Protein AF-A0A9E2ZGN5-F1 (afdb_monomer_lite)

Secondary structure (DSSP, 8-state):
----HHHHHHHHHHHHHSTT--HHHHHHHHHHHHHHHHHHHHHHHHHHHHTT-SPPTTTGGGSS-HHHHHHHHTHHHHHHHHHHHHHHHHHHHHHHTTSHHHHHHHHHHHTHHHH-HHHHIIIIIHHHHHHHHHHHHHHHHHHHHTTS---HHHHHHHHHHHHHHHH-TTSGGGHHHHHHHHHHHTTT-TTHHHHHHHHHHHHHHHHHHHHHHHHHHHH--S-HHHHHHHHHHHHHHHHHHHHHHT-----

Radius of gyration: 22.72 Å; chains: 1; bounding box: 46×45×73 Å

pLDDT: mean 75.42, std 13.01, range [41.78, 94.56]

Structure (mmCIF, N/CA/C/O backbone):
data_AF-A0A9E2ZGN5-F1
#
_entry.id   AF-A0A9E2ZGN5-F1
#
loop_
_atom_site.group_PDB
_atom_site.id
_atom_site.type_symbol
_atom_site.label_atom_id
_atom_site.label_alt_id
_atom_site.label_comp_id
_atom_site.label_asym_id
_atom_site.label_entity_id
_atom_site.label_seq_id
_atom_site.pdbx_PDB_ins_code
_atom_site.Cartn_x
_atom_site.Cartn_y
_atom_site.Cartn_z
_atom_site.occupancy
_atom_site.B_iso_or_equiv
_atom_site.auth_seq_id
_atom_site.auth_comp_id
_atom_site.auth_asym_id
_atom_site.auth_atom_id
_atom_site.pdbx_PDB_model_num
ATOM 1 N N . PHE A 1 1 ? -8.945 -3.742 3.711 1.00 41.78 1 PHE A N 1
ATOM 2 C CA . PHE A 1 1 ? -8.432 -4.113 5.043 1.00 41.78 1 PHE A CA 1
ATOM 3 C C . PHE A 1 1 ? -7.846 -5.510 4.991 1.00 41.78 1 PHE A C 1
ATOM 5 O O . PHE A 1 1 ? -8.583 -6.469 5.183 1.00 41.78 1 PHE A O 1
ATOM 12 N N . PRO A 1 2 ? -6.540 -5.653 4.754 1.00 46.62 2 PRO A N 1
ATOM 13 C CA . PRO A 1 2 ? -5.805 -6.760 5.328 1.00 46.62 2 PRO A CA 1
ATOM 14 C C . PRO A 1 2 ? -5.433 -6.379 6.771 1.00 46.62 2 PRO A C 1
ATOM 16 O O . PRO A 1 2 ? -5.109 -5.221 7.064 1.00 46.62 2 PRO A O 1
ATOM 19 N N . LEU A 1 3 ? -5.522 -7.335 7.690 1.00 49.62 3 LEU A N 1
ATOM 20 C CA . LEU A 1 3 ? -5.085 -7.219 9.085 1.00 49.62 3 LEU A CA 1
ATOM 21 C C . LEU A 1 3 ? -3.545 -7.179 9.156 1.00 49.62 3 LEU A C 1
ATOM 23 O O . LEU A 1 3 ? -2.911 -8.054 9.731 1.00 49.62 3 LEU A O 1
ATOM 27 N N . GLY A 1 4 ? -2.925 -6.181 8.524 1.00 58.06 4 GLY A N 1
ATOM 28 C CA . GLY A 1 4 ? -1.502 -5.909 8.698 1.00 58.06 4 GLY A CA 1
ATOM 29 C C . GLY A 1 4 ? -1.236 -5.414 10.119 1.00 58.06 4 GLY A C 1
ATOM 30 O O . GLY A 1 4 ? -2.058 -4.685 10.682 1.00 58.06 4 GLY A O 1
ATOM 31 N N . GLY A 1 5 ? -0.083 -5.770 10.695 1.00 61.00 5 GLY A N 1
ATOM 32 C CA . GLY A 1 5 ? 0.265 -5.420 12.080 1.00 61.00 5 GLY A CA 1
ATOM 33 C C . GLY A 1 5 ? 0.130 -3.924 12.402 1.00 61.00 5 GLY A C 1
ATOM 34 O O . GLY A 1 5 ? -0.309 -3.568 13.493 1.00 61.00 5 GLY A O 1
ATOM 35 N N . GLY A 1 6 ? 0.391 -3.045 11.427 1.00 67.19 6 GLY A N 1
ATOM 36 C CA . GLY A 1 6 ? 0.214 -1.595 11.570 1.00 67.19 6 GLY A CA 1
ATOM 37 C C . GLY A 1 6 ? -1.239 -1.151 11.784 1.00 67.19 6 GLY A C 1
ATOM 38 O O . GLY A 1 6 ? -1.489 -0.289 12.619 1.00 67.19 6 GLY A O 1
ATOM 39 N N . ASN A 1 7 ? -2.212 -1.777 11.113 1.00 72.25 7 ASN A N 1
ATOM 40 C CA . ASN A 1 7 ? -3.634 -1.445 11.285 1.00 72.25 7 ASN A CA 1
ATOM 41 C C . ASN A 1 7 ? -4.146 -1.878 12.664 1.00 72.25 7 ASN A C 1
ATOM 43 O O . ASN A 1 7 ? -4.972 -1.194 13.266 1.00 72.25 7 ASN A O 1
ATOM 47 N N . ILE A 1 8 ? -3.633 -3.000 13.180 1.00 73.88 8 ILE A N 1
ATOM 48 C CA . ILE A 1 8 ? -3.941 -3.485 14.532 1.00 73.88 8 ILE A CA 1
ATOM 49 C C . ILE A 1 8 ? -3.346 -2.532 15.572 1.00 73.88 8 ILE A C 1
ATOM 51 O O . ILE A 1 8 ? -4.048 -2.113 16.493 1.00 73.88 8 ILE A O 1
ATOM 55 N N . ALA A 1 9 ? -2.083 -2.133 15.393 1.00 74.19 9 ALA A N 1
ATOM 56 C CA . ALA A 1 9 ? -1.440 -1.145 16.250 1.00 74.19 9 ALA A CA 1
ATOM 57 C C . ALA A 1 9 ? -2.195 0.192 16.225 1.00 74.19 9 ALA A C 1
ATOM 59 O O . ALA A 1 9 ? -2.483 0.751 17.278 1.00 74.19 9 ALA A O 1
ATOM 60 N N . GLN A 1 10 ? -2.596 0.676 15.047 1.00 76.81 10 GLN A N 1
ATOM 61 C CA . GLN A 1 10 ? -3.373 1.907 14.910 1.00 76.81 10 GLN A CA 1
ATOM 62 C C . GLN A 1 10 ? -4.732 1.810 15.613 1.00 76.81 10 GLN A C 1
ATOM 64 O O . GLN A 1 10 ? -5.112 2.739 16.327 1.00 76.81 10 GLN A O 1
ATOM 69 N N . LEU A 1 11 ? -5.457 0.699 15.448 1.00 79.19 11 LEU A N 1
ATOM 70 C CA . LEU A 1 11 ? -6.731 0.456 16.129 1.00 79.19 11 LEU A CA 1
ATOM 71 C C . LEU A 1 11 ? -6.559 0.512 17.654 1.00 79.19 11 LEU A C 1
ATOM 73 O O . LEU A 1 11 ? -7.325 1.197 18.335 1.00 79.19 11 LEU A O 1
ATOM 77 N N . PHE A 1 12 ? -5.540 -0.174 18.175 1.00 78.75 12 PHE A N 1
ATOM 78 C CA . PHE A 1 12 ? -5.231 -0.207 19.601 1.00 78.75 12 PHE A CA 1
ATOM 79 C C . PHE A 1 12 ? -4.836 1.178 20.132 1.00 78.75 12 PHE A C 1
ATOM 81 O O . PHE A 1 12 ? -5.450 1.670 21.077 1.00 78.75 12 PHE A O 1
ATOM 88 N N . LEU A 1 13 ? -3.879 1.851 19.487 1.00 76.81 13 LEU A N 1
ATOM 89 C CA . LEU A 1 13 ? -3.415 3.180 19.896 1.00 76.81 13 LEU A CA 1
ATOM 90 C C . LEU A 1 13 ? -4.548 4.214 19.857 1.00 76.81 13 LEU A C 1
ATOM 92 O O . LEU A 1 13 ? -4.725 4.961 20.813 1.00 76.81 13 LEU A O 1
ATOM 96 N N . THR A 1 14 ? -5.375 4.210 18.808 1.00 78.62 14 THR A N 1
ATOM 97 C CA . THR A 1 14 ? -6.512 5.140 18.691 1.00 78.62 14 THR A CA 1
ATOM 98 C C . THR A 1 14 ? -7.535 4.917 19.803 1.00 78.62 14 THR A C 1
ATOM 100 O O . THR A 1 14 ? -8.062 5.877 20.367 1.00 78.62 14 THR A O 1
ATOM 103 N N . ARG A 1 15 ? -7.808 3.652 20.151 1.00 75.94 15 ARG A N 1
ATOM 104 C CA . ARG A 1 15 ? -8.717 3.314 21.250 1.00 75.94 15 ARG A CA 1
ATOM 105 C C . ARG A 1 15 ? -8.188 3.813 22.597 1.00 75.94 15 ARG A C 1
ATOM 107 O O . ARG A 1 15 ? -8.981 4.339 23.379 1.00 75.94 15 ARG A O 1
ATOM 114 N N . VAL A 1 16 ? -6.887 3.660 22.848 1.00 75.62 16 VAL A N 1
ATOM 115 C CA . VAL A 1 16 ? -6.219 4.113 24.081 1.00 75.62 16 VAL A CA 1
ATOM 116 C C . VAL A 1 16 ? -6.184 5.643 24.168 1.00 75.62 16 VAL A C 1
ATOM 118 O O . VAL A 1 16 ? -6.376 6.199 25.245 1.00 75.62 16 VAL A O 1
ATOM 121 N N . SER A 1 17 ? -6.009 6.345 23.046 1.00 76.06 17 SER A N 1
ATOM 122 C CA . SER A 1 17 ? -5.966 7.814 23.018 1.00 76.06 17 SER A CA 1
ATOM 123 C C . SER A 1 17 ? -7.333 8.498 23.168 1.00 76.06 17 SER A C 1
ATOM 125 O O . SER A 1 17 ? -7.369 9.688 23.471 1.00 76.06 17 SER A O 1
ATOM 127 N N . ILE A 1 18 ? -8.457 7.793 22.964 1.00 75.56 18 ILE A N 1
ATOM 128 C CA . ILE A 1 18 ? -9.817 8.361 23.046 1.00 75.56 18 ILE A CA 1
ATOM 129 C C . ILE A 1 18 ? -10.636 7.593 24.105 1.00 75.56 18 ILE A C 1
ATOM 131 O O . ILE A 1 18 ? -11.272 6.586 23.770 1.00 75.56 18 ILE A O 1
ATOM 135 N N . PRO A 1 19 ? -10.677 8.057 25.372 1.00 60.75 19 PRO A N 1
ATOM 136 C CA . PRO A 1 19 ? -11.214 7.306 26.514 1.00 60.75 19 PRO A CA 1
ATOM 137 C C . PRO A 1 19 ? -12.650 6.762 26.368 1.00 60.75 19 PRO A C 1
ATOM 139 O O . PRO A 1 19 ? -12.841 5.580 26.670 1.00 60.75 19 PRO A O 1
ATOM 142 N N . PRO A 1 20 ? -13.647 7.504 25.833 1.00 70.31 20 PRO A N 1
ATOM 143 C CA . PRO A 1 20 ? -15.014 6.987 25.694 1.00 70.31 20 PRO A CA 1
ATOM 144 C C . PRO A 1 20 ? -15.243 6.142 24.427 1.00 70.31 20 PRO A C 1
ATOM 146 O O . PRO A 1 20 ? -16.356 5.670 24.198 1.00 70.31 20 PRO A O 1
ATOM 149 N N . SER A 1 21 ? -14.240 5.980 23.555 1.00 67.69 21 SER A N 1
ATOM 150 C CA . SER A 1 21 ? -14.428 5.270 22.282 1.00 67.69 21 SER A CA 1
ATOM 151 C C . SER A 1 21 ? -14.600 3.758 22.490 1.00 67.69 21 SER A C 1
ATOM 153 O O . SER A 1 21 ? -14.290 3.222 23.539 1.00 67.69 21 SER A O 1
ATOM 155 N N . SER A 1 22 ? -15.131 3.024 21.513 1.00 73.38 22 SER A N 1
ATOM 156 C CA . SER A 1 22 ? -15.193 1.554 21.573 1.00 73.38 22 SER A CA 1
ATOM 157 C C . SER A 1 22 ? -14.524 0.962 20.338 1.00 73.38 22 SER A C 1
ATOM 159 O O . SER A 1 22 ? -14.509 1.621 19.298 1.00 73.38 22 SER A O 1
ATOM 161 N N . TYR A 1 23 ? -13.983 -0.261 20.418 1.00 69.75 23 TYR A N 1
ATOM 162 C CA . TYR A 1 23 ? -13.329 -0.914 19.271 1.00 69.75 23 TYR A CA 1
ATOM 163 C C . TYR A 1 23 ? -14.184 -0.890 17.986 1.00 69.75 23 TYR A C 1
ATOM 165 O O . TYR A 1 23 ? -13.647 -0.520 16.943 1.00 69.75 23 TYR A O 1
ATOM 173 N N . PRO A 1 24 ? -15.510 -1.158 18.029 1.00 70.19 24 PRO A N 1
ATOM 174 C CA . PRO A 1 24 ? -16.374 -1.021 16.854 1.00 70.19 24 PRO A CA 1
ATOM 175 C C . PRO A 1 24 ? -16.466 0.408 16.304 1.00 70.19 24 PRO A C 1
ATOM 177 O O . PRO A 1 24 ? -16.492 0.595 15.092 1.00 70.19 24 PRO A O 1
ATOM 180 N N . THR A 1 25 ? -16.504 1.420 17.177 1.00 71.38 25 THR A N 1
ATOM 181 C CA . THR A 1 25 ? -16.568 2.835 16.772 1.00 71.38 25 THR A CA 1
ATOM 182 C C . THR A 1 25 ? -15.272 3.267 16.089 1.00 71.38 25 THR A C 1
ATOM 184 O O . THR A 1 25 ? -15.315 3.909 15.043 1.00 71.38 25 THR A O 1
ATOM 187 N N . VAL A 1 26 ? -14.121 2.877 16.644 1.00 74.25 26 VAL A N 1
ATOM 188 C CA . VAL A 1 26 ? -12.800 3.174 16.067 1.00 74.25 26 VAL A CA 1
ATOM 189 C C . VAL A 1 26 ? -12.621 2.444 14.736 1.00 74.25 26 VAL A C 1
ATOM 191 O O . VAL A 1 26 ? -12.264 3.071 13.744 1.00 74.25 26 VAL A O 1
ATOM 194 N N . ALA A 1 27 ? -12.941 1.148 14.678 1.00 70.62 27 ALA A N 1
ATOM 195 C CA . ALA A 1 27 ? -12.881 0.368 13.442 1.00 70.62 27 ALA A CA 1
ATOM 196 C C . ALA A 1 27 ? -13.779 0.962 12.344 1.00 70.62 27 ALA A C 1
ATOM 198 O O . ALA A 1 27 ? -13.357 1.092 11.195 1.00 70.62 27 ALA A O 1
ATOM 199 N N . SER A 1 28 ? -14.999 1.374 12.702 1.00 70.31 28 SER A N 1
ATOM 200 C CA . SER A 1 28 ? -15.923 2.052 11.793 1.00 70.31 28 SER A CA 1
ATOM 201 C C . SER A 1 28 ? -15.359 3.380 11.282 1.00 70.31 28 SER A C 1
ATOM 203 O O . SER A 1 28 ? -15.424 3.631 10.081 1.00 70.31 28 SER A O 1
ATOM 205 N N . ALA A 1 29 ? -14.765 4.197 12.154 1.00 74.00 29 ALA A N 1
ATOM 206 C CA . ALA A 1 29 ? -14.171 5.474 11.765 1.00 74.00 29 ALA A CA 1
ATOM 207 C C . ALA A 1 29 ? -12.960 5.294 10.833 1.00 74.00 29 ALA A C 1
ATOM 209 O O . ALA A 1 29 ? -12.863 5.978 9.815 1.00 74.00 29 ALA A O 1
ATOM 210 N N . LEU A 1 30 ? -12.078 4.330 11.125 1.00 76.25 30 LEU A N 1
ATOM 211 C CA . LEU A 1 30 ? -10.949 3.982 10.253 1.00 76.25 30 LEU A CA 1
ATOM 212 C C . LEU A 1 30 ? -11.428 3.447 8.894 1.00 76.25 30 LEU A C 1
ATOM 214 O O . LEU A 1 30 ? -10.814 3.714 7.862 1.00 76.25 30 LEU A O 1
ATOM 218 N N . SER A 1 31 ? -12.564 2.744 8.873 1.00 71.25 31 SER A N 1
ATOM 219 C CA . SER A 1 31 ? -13.131 2.198 7.637 1.00 71.25 31 SER A CA 1
ATOM 220 C C . SER A 1 31 ? -13.642 3.254 6.667 1.00 71.25 31 SER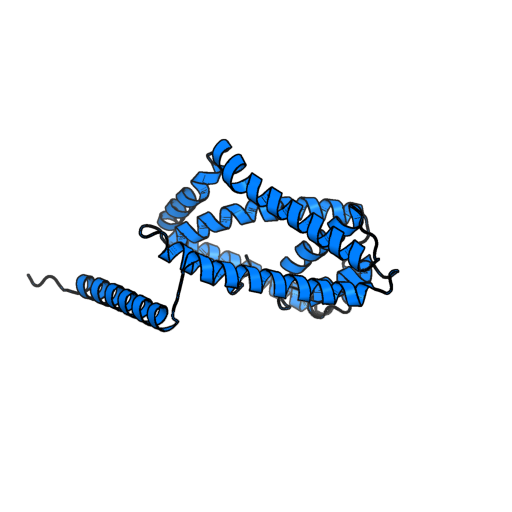 A C 1
ATOM 222 O O . SER A 1 31 ? -13.623 3.034 5.458 1.00 71.25 31 SER A O 1
ATOM 224 N N . THR A 1 32 ? -14.024 4.425 7.168 1.00 73.25 32 THR A N 1
ATOM 225 C CA . THR A 1 32 ? -14.447 5.556 6.340 1.00 73.25 32 THR A CA 1
ATOM 226 C C . THR A 1 32 ? -13.354 6.013 5.365 1.00 73.25 32 THR A C 1
ATOM 228 O O . THR A 1 32 ? -13.658 6.387 4.232 1.00 73.25 32 THR A O 1
ATOM 231 N N . GLY A 1 33 ? -12.079 5.947 5.769 1.00 73.56 33 GLY A N 1
ATOM 232 C CA . GLY A 1 33 ? -10.948 6.313 4.904 1.00 73.56 33 GLY A CA 1
ATOM 233 C C . GLY A 1 33 ? -10.730 5.324 3.767 1.00 73.56 33 GLY A C 1
ATOM 234 O O . GLY A 1 33 ? -10.454 5.719 2.636 1.00 73.56 33 GLY A O 1
ATOM 235 N N . VAL A 1 34 ? -10.976 4.045 4.049 1.00 77.00 34 VAL A N 1
ATOM 236 C CA . VAL A 1 34 ? -10.803 2.958 3.086 1.00 77.00 34 VAL A CA 1
ATOM 237 C C . VAL A 1 34 ? -11.740 3.107 1.891 1.00 77.00 34 VAL A C 1
ATOM 239 O O . VAL A 1 34 ? -11.325 2.822 0.777 1.00 77.00 34 VAL A O 1
ATOM 242 N N . ILE A 1 35 ? -12.958 3.626 2.074 1.00 79.12 35 ILE A N 1
ATOM 243 C CA . ILE A 1 35 ? -13.891 3.884 0.961 1.00 79.12 35 ILE A CA 1
ATOM 244 C C . ILE A 1 35 ? -13.268 4.830 -0.075 1.00 79.12 35 ILE A C 1
ATOM 246 O O . ILE A 1 35 ? -13.355 4.575 -1.275 1.00 79.12 35 ILE A O 1
ATOM 250 N N . PHE A 1 36 ? -12.612 5.900 0.384 1.00 83.81 36 PHE A N 1
ATOM 251 C CA . PHE A 1 36 ? -11.937 6.841 -0.507 1.00 83.81 36 PHE A CA 1
ATOM 252 C C . PHE A 1 36 ? -10.762 6.177 -1.231 1.00 83.81 36 PHE A C 1
ATOM 254 O O . PHE A 1 36 ? -10.600 6.354 -2.436 1.00 83.81 36 PHE A O 1
ATOM 261 N N . ASP A 1 37 ? -9.977 5.370 -0.516 1.00 84.94 37 ASP A N 1
ATOM 262 C CA . ASP A 1 37 ? -8.843 4.652 -1.105 1.00 84.94 37 ASP A CA 1
ATOM 263 C C . ASP A 1 37 ? -9.284 3.630 -2.157 1.00 84.94 37 ASP A C 1
ATOM 265 O O . ASP A 1 37 ? -8.641 3.514 -3.196 1.00 84.94 37 ASP A O 1
ATOM 269 N N . TRP A 1 38 ? -10.407 2.938 -1.941 1.00 85.25 38 TRP A N 1
ATOM 270 C CA . TRP A 1 38 ? -11.004 2.061 -2.953 1.00 85.25 38 TRP A CA 1
ATOM 271 C C . TRP A 1 38 ? -11.482 2.835 -4.173 1.00 85.25 38 TRP A C 1
ATOM 273 O O . TRP A 1 38 ? -11.266 2.385 -5.294 1.00 85.25 38 TRP A O 1
ATOM 283 N N . PHE A 1 39 ? -12.109 3.996 -3.975 1.00 88.44 39 PHE A N 1
ATOM 284 C CA . PHE A 1 39 ? -12.547 4.842 -5.081 1.00 88.44 39 PHE A CA 1
ATOM 285 C C . PHE A 1 39 ? -11.360 5.317 -5.931 1.00 88.44 39 PHE A C 1
ATOM 287 O O . PHE A 1 39 ? -11.368 5.148 -7.148 1.00 88.44 39 PHE A O 1
ATOM 294 N N . MET A 1 40 ? -10.307 5.841 -5.298 1.00 89.75 40 MET A N 1
ATOM 295 C CA . MET A 1 40 ? -9.088 6.253 -6.001 1.00 89.75 40 MET A CA 1
ATOM 296 C C . MET A 1 40 ? -8.388 5.069 -6.670 1.00 89.75 40 MET A C 1
ATOM 298 O O . MET A 1 40 ? -7.988 5.166 -7.829 1.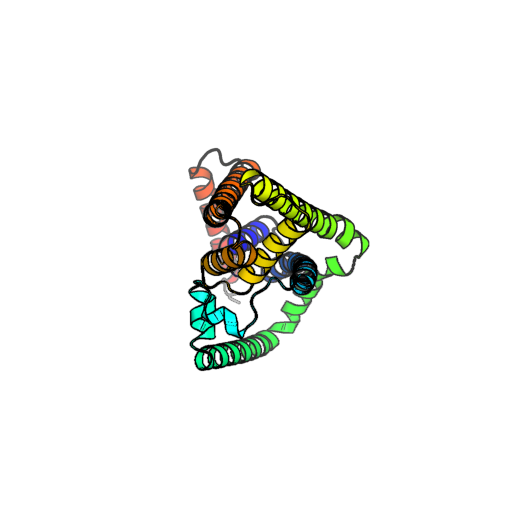00 89.75 40 MET A O 1
ATOM 302 N N . GLY A 1 41 ? -8.293 3.934 -5.975 1.00 87.62 41 GLY A N 1
ATOM 303 C CA . GLY A 1 41 ? -7.738 2.703 -6.526 1.00 87.62 41 GLY A CA 1
ATOM 304 C C . GLY A 1 41 ? -8.501 2.227 -7.760 1.00 87.62 41 GLY A C 1
ATOM 305 O O . GLY A 1 41 ? -7.875 1.847 -8.745 1.00 87.62 41 GLY A O 1
ATOM 306 N N . LEU A 1 42 ? -9.834 2.324 -7.752 1.00 89.31 42 LEU A N 1
ATOM 307 C CA . LEU A 1 42 ? -10.673 2.005 -8.904 1.00 89.31 42 LEU A CA 1
ATOM 308 C C . LEU A 1 42 ? -10.408 2.953 -10.077 1.00 89.31 42 LEU A C 1
ATOM 310 O O . LEU A 1 42 ? -10.266 2.479 -11.197 1.00 89.31 42 LEU A O 1
ATOM 314 N N . LEU A 1 43 ? -10.286 4.264 -9.843 1.00 91.12 43 LEU A N 1
ATOM 315 C CA . LEU A 1 43 ? -9.959 5.228 -10.904 1.00 91.12 43 LEU A CA 1
ATOM 316 C C . LEU A 1 43 ? -8.602 4.930 -11.552 1.00 91.12 43 LEU A C 1
ATOM 318 O O . LEU A 1 43 ? -8.493 4.897 -12.779 1.00 91.12 43 LEU A O 1
ATOM 322 N N . VAL A 1 44 ? -7.583 4.668 -10.730 1.00 89.94 44 VAL A N 1
ATOM 323 C CA . VAL A 1 44 ? -6.248 4.277 -11.202 1.00 89.94 44 VAL A CA 1
ATOM 324 C C . VAL A 1 44 ? -6.317 2.962 -11.977 1.00 89.94 44 VAL A C 1
ATOM 326 O O . VAL A 1 44 ? -5.691 2.837 -13.027 1.00 89.94 44 VAL A O 1
ATOM 329 N N . MET A 1 45 ? -7.113 2.001 -11.506 1.00 87.31 45 MET A N 1
ATOM 330 C CA . MET A 1 45 ? -7.305 0.718 -12.176 1.00 87.31 45 MET A CA 1
ATOM 331 C C . MET A 1 45 ? -8.002 0.871 -13.530 1.00 87.31 45 MET A C 1
ATOM 333 O O . MET A 1 45 ? -7.561 0.293 -14.520 1.00 87.31 45 MET A O 1
ATOM 337 N N . CYS A 1 46 ? -9.062 1.679 -13.600 1.00 87.44 46 CYS A N 1
ATOM 338 C CA . CYS A 1 46 ? -9.748 1.996 -14.848 1.00 87.44 46 CYS A CA 1
ATOM 339 C C . CYS A 1 46 ? -8.775 2.607 -15.857 1.00 87.44 46 CYS A C 1
ATOM 341 O O . CYS A 1 46 ? -8.727 2.149 -16.995 1.00 87.44 46 CYS A O 1
ATOM 343 N N . PHE A 1 47 ? -7.954 3.574 -15.433 1.00 87.94 47 PHE A N 1
ATOM 344 C CA . PHE A 1 47 ? -6.891 4.126 -16.273 1.00 87.94 47 PHE A CA 1
ATOM 345 C C . PHE A 1 47 ? -5.908 3.043 -16.733 1.00 87.94 47 PHE A C 1
ATOM 347 O O . PHE A 1 47 ? -5.611 2.940 -17.917 1.00 87.94 47 PHE A O 1
ATOM 354 N N . ALA A 1 48 ? -5.423 2.200 -15.827 1.00 85.25 48 ALA A N 1
ATOM 355 C CA . ALA A 1 48 ? -4.501 1.120 -16.161 1.00 85.25 48 ALA A CA 1
ATOM 356 C C . ALA A 1 48 ? -5.067 0.148 -17.209 1.00 85.25 48 ALA A C 1
ATOM 358 O O . ALA A 1 48 ? -4.348 -0.256 -18.126 1.00 85.25 48 ALA A O 1
ATOM 359 N N . PHE A 1 49 ? -6.356 -0.185 -17.119 1.00 83.19 49 PHE A N 1
ATOM 360 C CA . PHE A 1 49 ? -7.020 -1.021 -18.115 1.00 83.19 49 PHE A CA 1
ATOM 361 C C . PHE A 1 49 ? -7.137 -0.337 -19.481 1.00 83.19 49 PHE A C 1
ATOM 363 O O . PHE A 1 49 ? -6.976 -1.019 -20.493 1.00 83.19 49 PHE A O 1
ATOM 370 N N . THR A 1 50 ? -7.330 0.989 -19.549 1.00 84.56 50 THR A N 1
ATOM 371 C CA . THR A 1 50 ? -7.328 1.696 -20.846 1.00 84.56 50 THR A CA 1
ATOM 372 C C . THR A 1 50 ? -5.958 1.699 -21.521 1.00 84.56 50 THR A C 1
ATOM 374 O O . THR A 1 50 ? -5.884 1.831 -22.739 1.00 84.56 50 THR A O 1
ATOM 377 N N . GLN A 1 51 ? -4.871 1.509 -20.764 1.00 82.56 51 GLN A N 1
ATOM 378 C CA . GLN A 1 51 ? -3.516 1.434 -21.317 1.00 82.56 51 GLN A CA 1
ATOM 379 C C . GLN A 1 51 ? -3.192 0.086 -21.977 1.00 82.56 51 GLN A C 1
ATOM 381 O O . GLN A 1 51 ? -2.172 -0.007 -22.656 1.00 82.56 51 GLN A O 1
ATOM 386 N N . GLY A 1 52 ? -3.999 -0.961 -21.758 1.00 75.38 52 GLY A N 1
ATOM 387 C CA . GLY A 1 52 ? -3.816 -2.279 -22.382 1.00 75.38 52 GLY A CA 1
ATOM 388 C C . GLY A 1 52 ? -2.527 -3.025 -22.003 1.00 75.38 52 GLY A C 1
ATOM 389 O O . GLY A 1 52 ? -2.216 -4.040 -22.614 1.00 75.38 52 GLY A O 1
ATOM 390 N N . VAL A 1 53 ? -1.777 -2.537 -21.010 1.00 72.31 53 VAL A N 1
ATOM 391 C CA . VAL A 1 53 ? -0.473 -3.093 -20.591 1.00 72.31 53 VAL A CA 1
ATOM 392 C C . VAL A 1 53 ? -0.581 -4.189 -19.533 1.00 72.31 53 VAL A C 1
ATOM 394 O O . VAL A 1 53 ? 0.407 -4.854 -19.234 1.00 72.31 53 VAL A O 1
ATOM 397 N N . PHE A 1 54 ? -1.763 -4.383 -18.941 1.00 69.19 54 PHE A N 1
ATOM 398 C CA . PHE A 1 54 ? -1.966 -5.457 -17.975 1.00 69.19 54 PHE A CA 1
ATOM 399 C C . PHE A 1 54 ? -2.063 -6.812 -18.689 1.00 69.19 54 PHE A C 1
ATOM 401 O O . PHE A 1 54 ? -2.837 -6.934 -19.645 1.00 69.19 54 PHE A O 1
ATOM 408 N N . PRO A 1 55 ? -1.322 -7.839 -18.225 1.00 64.88 55 PRO A N 1
ATOM 409 C CA . PRO A 1 55 ? -1.434 -9.177 -18.784 1.00 64.88 55 PRO A CA 1
ATOM 410 C C . PRO A 1 55 ? -2.876 -9.678 -18.663 1.00 64.88 55 PRO A C 1
ATOM 412 O O . PRO A 1 55 ? -3.570 -9.402 -17.682 1.00 64.88 55 PRO A O 1
ATOM 415 N N . LYS A 1 56 ? -3.357 -10.385 -19.686 1.00 64.44 56 LYS A N 1
ATOM 416 C CA . LYS A 1 56 ? -4.711 -10.948 -19.669 1.00 64.44 56 LYS A CA 1
ATOM 417 C C . LYS A 1 56 ? -4.757 -12.137 -18.696 1.00 64.44 56 LYS A C 1
ATOM 419 O O . LYS A 1 56 ? -3.736 -12.799 -18.514 1.00 64.44 56 LYS A O 1
ATOM 424 N N . PRO A 1 57 ? -5.932 -12.480 -18.132 1.00 56.91 57 PRO A N 1
ATOM 425 C CA . PRO A 1 57 ? -6.075 -13.601 -17.200 1.00 56.91 57 PRO A CA 1
ATOM 426 C C . PRO A 1 57 ? -5.419 -14.934 -17.612 1.00 56.91 57 PRO A C 1
ATOM 428 O O . PRO A 1 57 ? -4.873 -15.600 -16.737 1.00 56.91 57 PRO A O 1
ATOM 431 N N . PRO A 1 58 ? -5.398 -15.331 -18.902 1.00 55.81 58 PRO A N 1
ATOM 432 C CA . PRO A 1 58 ? -4.705 -16.545 -19.343 1.00 55.81 58 PRO A CA 1
ATOM 433 C C . PRO A 1 58 ? -3.171 -16.460 -19.307 1.00 55.81 58 PRO A C 1
ATOM 435 O O . PRO A 1 58 ? -2.512 -17.490 -19.249 1.00 55.81 58 PRO A O 1
ATOM 438 N N . ASP A 1 59 ? -2.593 -15.257 -19.347 1.00 61.22 59 ASP A N 1
ATOM 439 C CA . ASP A 1 59 ? -1.140 -15.043 -19.315 1.00 61.22 59 ASP A CA 1
ATOM 440 C C . ASP A 1 59 ? -0.601 -14.873 -17.886 1.00 61.22 59 ASP A C 1
ATOM 442 O O . ASP A 1 59 ? 0.605 -14.961 -17.657 1.00 61.22 59 ASP A O 1
ATOM 446 N N . PHE A 1 60 ? -1.484 -14.711 -16.896 1.00 62.47 60 PHE A N 1
ATOM 447 C CA . PHE A 1 60 ? -1.128 -14.669 -15.476 1.00 62.47 60 PHE A CA 1
ATOM 448 C C . PHE A 1 60 ? -0.442 -15.947 -14.978 1.00 62.47 60 PHE A C 1
ATOM 450 O O . PHE A 1 60 ? 0.398 -15.876 -14.085 1.00 62.47 60 PHE A O 1
ATOM 457 N N . SER A 1 61 ? -0.732 -17.103 -15.578 1.00 56.22 61 SER A N 1
ATOM 458 C CA . SER A 1 61 ? -0.065 -18.368 -15.248 1.00 56.22 61 SER A CA 1
ATOM 459 C C . SER A 1 61 ? 1.411 -18.409 -15.656 1.00 56.22 61 SER A C 1
ATOM 461 O O . SER A 1 61 ? 2.149 -19.246 -15.146 1.00 56.22 61 SER A O 1
ATOM 463 N N . LYS A 1 62 ? 1.848 -17.524 -16.562 1.00 60.19 62 LYS A N 1
ATOM 464 C CA . LYS A 1 62 ? 3.241 -17.425 -17.028 1.00 60.19 62 LYS A CA 1
ATOM 465 C C . LYS A 1 62 ? 4.058 -16.395 -16.246 1.00 60.19 62 LYS A C 1
ATOM 467 O O . LYS A 1 62 ? 5.264 -16.295 -16.452 1.00 60.19 62 LYS A O 1
ATOM 472 N N . LEU A 1 63 ? 3.417 -15.616 -15.373 1.00 59.97 63 LEU A N 1
ATOM 473 C CA . LEU A 1 63 ? 4.112 -14.644 -14.542 1.00 59.97 63 LEU A CA 1
ATOM 474 C C . LEU A 1 63 ? 4.919 -15.365 -13.453 1.00 59.97 63 LEU A C 1
ATOM 476 O O . LEU A 1 63 ? 4.362 -16.228 -12.772 1.00 59.97 63 LEU A O 1
ATOM 480 N N . PRO A 1 64 ? 6.180 -14.968 -13.195 1.00 59.91 64 PRO A N 1
ATOM 481 C CA . PRO A 1 64 ? 6.987 -15.492 -12.094 1.00 59.91 64 PRO A CA 1
ATOM 482 C C . PRO A 1 64 ? 6.537 -14.919 -10.732 1.00 59.91 64 PRO A C 1
ATOM 484 O O . PRO A 1 64 ? 7.353 -14.545 -9.897 1.00 59.91 64 PRO A O 1
ATOM 487 N N . ALA A 1 65 ? 5.226 -14.814 -10.501 1.00 60.53 65 ALA A N 1
ATOM 488 C CA . ALA A 1 65 ? 4.637 -14.516 -9.202 1.00 60.53 65 ALA A CA 1
ATOM 489 C C . ALA A 1 65 ? 4.043 -15.805 -8.641 1.00 60.53 65 ALA A C 1
ATOM 491 O O . ALA A 1 65 ? 3.078 -16.326 -9.202 1.00 60.53 65 ALA A O 1
ATOM 492 N N . PHE A 1 66 ? 4.587 -16.296 -7.526 1.00 57.84 66 PHE A N 1
ATOM 493 C CA . PHE A 1 66 ? 4.071 -17.478 -6.827 1.00 57.84 66 PHE A CA 1
ATOM 494 C C . PHE A 1 66 ? 2.563 -17.361 -6.568 1.00 57.84 66 PHE A C 1
ATOM 496 O O . PHE A 1 66 ? 1.817 -18.269 -6.909 1.00 57.84 66 PHE A O 1
ATOM 503 N N . ASP A 1 67 ? 2.107 -16.204 -6.077 1.00 62.41 67 ASP A N 1
ATOM 504 C CA . ASP A 1 67 ? 0.703 -15.976 -5.722 1.00 62.41 67 ASP A CA 1
ATOM 505 C C . ASP A 1 67 ? -0.225 -16.158 -6.931 1.00 62.41 67 ASP A C 1
ATOM 507 O O . ASP A 1 67 ? -1.159 -16.955 -6.910 1.00 62.41 67 ASP A O 1
ATOM 511 N N . ILE A 1 68 ? 0.055 -15.453 -8.026 1.00 59.72 68 ILE A N 1
ATOM 512 C CA . ILE A 1 68 ? -0.816 -15.450 -9.203 1.00 59.72 68 ILE A CA 1
ATOM 513 C C . ILE A 1 68 ? -0.699 -16.765 -9.981 1.00 59.72 68 ILE A C 1
ATOM 515 O O . ILE A 1 68 ? -1.719 -17.318 -10.390 1.00 59.72 68 ILE A O 1
ATOM 519 N N . SER A 1 69 ? 0.513 -17.294 -10.159 1.00 60.25 69 SER A N 1
ATOM 520 C CA . SER A 1 69 ? 0.726 -18.543 -10.899 1.00 60.25 69 SER A CA 1
ATOM 521 C C . SER A 1 69 ? 0.164 -19.759 -10.156 1.00 60.25 69 SER A C 1
ATOM 523 O O . SER A 1 69 ? -0.432 -20.620 -10.798 1.00 60.25 69 SER A O 1
ATOM 525 N N . PHE A 1 70 ? 0.235 -19.808 -8.819 1.00 64.62 70 PHE A N 1
ATOM 526 C CA . PHE A 1 70 ? -0.359 -20.878 -8.012 1.00 64.62 70 PHE A CA 1
ATOM 527 C C . PHE A 1 70 ? -1.886 -20.927 -8.152 1.00 64.62 70 PHE A C 1
ATOM 529 O O . PHE A 1 70 ? -2.444 -21.997 -8.409 1.00 64.62 70 PHE A O 1
ATOM 536 N N . PHE A 1 71 ? -2.571 -19.783 -8.039 1.00 63.72 71 PHE A N 1
ATOM 537 C CA . PHE A 1 71 ? -4.029 -19.725 -8.197 1.00 63.72 71 PHE A CA 1
ATOM 538 C C . PHE A 1 71 ? -4.474 -19.893 -9.658 1.00 63.72 71 PHE A C 1
ATOM 540 O O . PHE A 1 71 ? -5.508 -20.515 -9.916 1.00 63.72 71 PHE A O 1
ATOM 547 N N . ALA A 1 72 ? -3.701 -19.390 -10.625 1.00 61.75 72 ALA A N 1
ATOM 548 C CA . ALA A 1 72 ? -3.999 -19.576 -12.044 1.00 61.75 72 ALA A CA 1
ATOM 549 C C . ALA A 1 72 ? -3.809 -21.039 -12.485 1.00 61.75 72 ALA A C 1
ATOM 551 O O . ALA A 1 72 ? -4.650 -21.571 -13.209 1.00 61.75 72 ALA A O 1
ATOM 552 N N . ALA A 1 73 ? -2.752 -21.714 -12.018 1.00 67.44 73 ALA A N 1
ATOM 553 C CA . ALA A 1 73 ? -2.499 -23.126 -12.3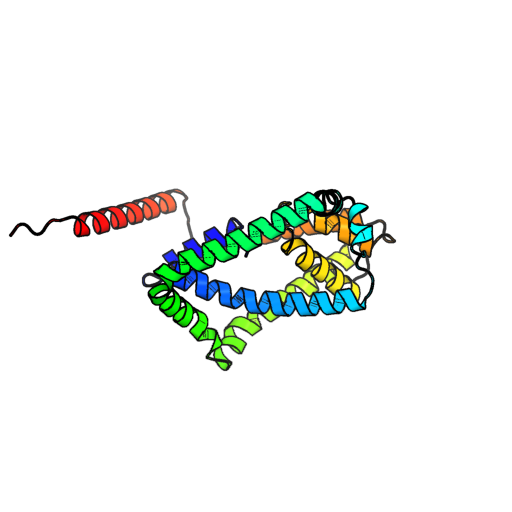06 1.00 67.44 73 ALA A CA 1
ATOM 554 C C . ALA A 1 73 ? -3.498 -24.057 -11.596 1.00 67.44 73 ALA A C 1
ATOM 556 O O . ALA A 1 73 ? -3.896 -25.079 -12.150 1.00 67.44 73 ALA A O 1
ATOM 557 N N . ASN A 1 74 ? -3.964 -23.686 -10.398 1.00 70.69 74 ASN A N 1
ATOM 558 C CA . ASN A 1 74 ? -4.924 -24.464 -9.617 1.00 70.69 74 ASN A CA 1
ATOM 559 C C . ASN A 1 74 ? -6.334 -23.854 -9.661 1.00 70.69 74 ASN A C 1
ATOM 561 O O . ASN A 1 74 ? -6.955 -23.628 -8.624 1.00 70.69 74 ASN A O 1
ATOM 565 N N . MET A 1 75 ? -6.884 -23.622 -10.858 1.00 69.38 75 MET A N 1
ATOM 566 C CA . MET A 1 75 ? -8.186 -22.954 -11.038 1.00 69.38 75 MET A CA 1
ATOM 567 C C . MET A 1 75 ? -9.333 -23.601 -10.234 1.00 69.38 75 MET A C 1
ATOM 569 O O . MET A 1 75 ? -10.182 -22.904 -9.683 1.00 69.38 75 MET A O 1
ATOM 573 N N . ARG A 1 76 ? -9.340 -24.938 -10.105 1.00 73.75 76 ARG A N 1
ATOM 574 C CA . ARG A 1 76 ? -10.322 -25.669 -9.276 1.00 73.75 76 ARG A CA 1
ATOM 575 C C . ARG A 1 76 ? -10.184 -25.336 -7.786 1.00 73.75 76 ARG A C 1
ATOM 577 O O . ARG A 1 76 ? -11.194 -25.134 -7.119 1.00 73.75 76 ARG A O 1
ATOM 584 N N . PHE A 1 77 ? -8.953 -25.244 -7.282 1.00 74.56 77 PHE A N 1
ATOM 585 C CA . PHE A 1 77 ? -8.672 -24.843 -5.902 1.00 74.56 77 PHE A CA 1
ATOM 586 C C . PHE A 1 77 ? -9.031 -23.374 -5.667 1.00 74.56 77 PHE A C 1
ATOM 588 O O . PHE A 1 77 ? -9.634 -23.059 -4.649 1.00 74.56 77 PHE A O 1
ATOM 595 N N . THR A 1 78 ? -8.737 -22.487 -6.621 1.00 73.88 78 THR A N 1
ATOM 596 C CA . THR A 1 78 ? -9.106 -21.065 -6.561 1.00 73.88 78 THR A CA 1
ATOM 597 C C . THR A 1 78 ? -10.613 -20.883 -6.487 1.00 73.88 78 THR A C 1
ATOM 599 O O . THR A 1 78 ? -11.095 -20.172 -5.611 1.00 73.88 78 THR A O 1
ATOM 602 N N . LEU A 1 79 ? -11.369 -21.558 -7.360 1.00 77.81 79 LEU A N 1
ATOM 603 C CA . LEU A 1 79 ? -12.831 -21.525 -7.333 1.00 77.81 79 LEU A CA 1
ATOM 604 C C . LEU A 1 79 ? -13.373 -22.075 -6.012 1.00 77.81 79 LEU A C 1
ATOM 606 O O . LEU A 1 79 ? -14.217 -21.428 -5.396 1.00 77.81 79 LEU A O 1
ATOM 610 N N . PHE A 1 80 ? -12.841 -23.207 -5.539 1.00 84.38 80 PHE A N 1
ATOM 611 C CA . PHE A 1 80 ? -13.199 -23.769 -4.237 1.00 84.38 80 PHE A CA 1
ATOM 612 C C . PHE A 1 80 ? -12.929 -22.774 -3.099 1.00 84.38 80 PHE A C 1
ATOM 614 O O . PHE A 1 80 ? -13.840 -22.446 -2.342 1.00 84.38 80 PHE A O 1
ATOM 621 N N . LEU A 1 81 ? -11.721 -22.217 -3.013 1.00 80.81 81 LEU A N 1
ATOM 622 C CA . LEU A 1 81 ? -11.338 -21.249 -1.988 1.00 80.81 81 LEU A CA 1
ATOM 623 C C . LEU A 1 81 ? -12.222 -19.997 -2.030 1.00 80.81 81 LEU A C 1
ATOM 625 O O . LEU A 1 81 ? -12.669 -19.531 -0.985 1.00 80.81 81 LEU A O 1
ATOM 629 N N . LEU A 1 82 ? -12.510 -19.473 -3.223 1.00 80.75 82 LEU A N 1
ATOM 630 C CA . LEU A 1 82 ? -13.364 -18.300 -3.411 1.00 80.75 82 LEU A CA 1
ATOM 631 C C . LEU A 1 82 ? -14.796 -18.600 -2.949 1.00 80.75 82 LEU A C 1
ATOM 633 O O . LEU A 1 82 ? -15.374 -17.808 -2.207 1.00 80.75 82 LEU A O 1
ATOM 637 N N . THR A 1 83 ? -15.344 -19.770 -3.293 1.00 81.31 83 THR A N 1
ATOM 638 C CA . THR A 1 83 ? -16.660 -20.197 -2.791 1.00 81.31 83 THR A CA 1
ATOM 639 C C . THR A 1 83 ? -16.676 -20.392 -1.277 1.00 81.31 83 THR A C 1
ATOM 641 O O . THR A 1 83 ? -17.600 -19.915 -0.624 1.00 81.31 83 THR A O 1
ATOM 644 N N . VAL A 1 84 ? -15.644 -21.004 -0.690 1.00 86.81 84 VAL A N 1
ATOM 645 C CA . VAL A 1 84 ? -15.523 -21.166 0.766 1.00 86.81 84 VAL A CA 1
ATOM 646 C C . VAL A 1 84 ? -15.435 -19.807 1.455 1.00 86.81 84 VAL A C 1
ATOM 648 O O . VAL A 1 84 ? -16.124 -19.595 2.447 1.00 86.81 84 VAL A O 1
ATOM 651 N N . LEU A 1 85 ? -14.657 -18.861 0.923 1.00 84.38 85 LEU A N 1
ATOM 652 C CA . LEU A 1 85 ? -14.577 -17.496 1.447 1.00 84.38 85 LEU A CA 1
ATOM 653 C C . LEU A 1 85 ? -15.909 -16.754 1.326 1.00 84.38 85 LEU A C 1
ATOM 655 O O . LEU A 1 85 ? -16.301 -16.070 2.267 1.00 84.38 85 LEU A O 1
ATOM 659 N N . ALA A 1 86 ? -16.622 -16.902 0.209 1.00 81.12 86 ALA A N 1
ATOM 660 C CA . ALA A 1 86 ? -17.943 -16.309 0.026 1.00 81.12 86 ALA A CA 1
ATOM 661 C C . ALA A 1 86 ? -18.952 -16.878 1.035 1.00 81.12 86 ALA A C 1
ATOM 663 O O . ALA A 1 86 ? -19.671 -16.121 1.685 1.00 81.12 86 ALA A O 1
ATOM 664 N N . ILE A 1 87 ? -18.958 -18.198 1.232 1.00 86.38 87 ILE A N 1
ATOM 665 C CA . ILE A 1 87 ? -19.806 -18.868 2.224 1.00 86.38 87 ILE A CA 1
ATOM 666 C C . ILE A 1 87 ? -19.416 -18.434 3.640 1.00 86.38 87 ILE A C 1
ATOM 668 O O . ILE A 1 87 ? -20.282 -18.045 4.415 1.00 86.38 87 ILE A O 1
ATOM 672 N N . ALA A 1 88 ? -18.126 -18.423 3.980 1.00 83.31 88 ALA A N 1
ATOM 673 C CA . ALA A 1 88 ? -17.637 -17.972 5.279 1.00 83.31 88 ALA A CA 1
ATOM 674 C C . ALA A 1 88 ? -17.988 -16.502 5.540 1.00 83.31 88 ALA A C 1
ATOM 676 O O . ALA A 1 88 ? -18.379 -16.162 6.653 1.00 83.31 88 ALA A O 1
ATOM 677 N N . PHE A 1 89 ? -17.912 -15.639 4.524 1.00 79.94 89 PHE A N 1
ATOM 678 C CA . PHE A 1 89 ? -18.353 -14.250 4.604 1.00 79.94 89 PHE A CA 1
ATOM 679 C C . PHE A 1 89 ? -19.857 -14.153 4.879 1.00 79.94 89 PHE A C 1
ATOM 681 O O . PHE A 1 89 ? -20.257 -13.415 5.775 1.00 79.94 89 PHE A O 1
ATOM 688 N N . LEU A 1 90 ? -20.686 -14.926 4.170 1.00 78.06 90 LEU A N 1
ATOM 689 C CA . LEU A 1 90 ? -22.136 -14.973 4.385 1.00 78.06 90 LEU A CA 1
ATOM 690 C C . LEU A 1 90 ? -22.497 -15.510 5.777 1.00 78.06 90 LEU A C 1
ATOM 692 O O . LEU A 1 90 ? -23.355 -14.940 6.447 1.00 78.06 90 LEU A O 1
ATOM 696 N N . ILE A 1 91 ? -21.812 -16.556 6.242 1.00 80.12 91 ILE A N 1
ATOM 697 C CA . ILE A 1 91 ? -21.982 -17.126 7.583 1.00 80.12 91 ILE A CA 1
ATOM 698 C C . ILE A 1 91 ? -21.543 -16.113 8.640 1.00 80.12 91 ILE A C 1
ATOM 700 O O . ILE A 1 91 ? -22.294 -15.840 9.570 1.00 80.12 91 ILE A O 1
ATOM 704 N N . ALA A 1 92 ? -20.364 -15.506 8.497 1.00 75.56 92 ALA A N 1
ATOM 705 C CA . ALA A 1 92 ? -19.880 -14.476 9.410 1.00 75.56 92 ALA A CA 1
ATOM 706 C C . ALA A 1 92 ? -20.843 -13.285 9.459 1.00 75.56 92 ALA A C 1
ATOM 708 O O . ALA A 1 92 ? -21.150 -12.797 10.544 1.00 75.56 92 ALA A O 1
ATOM 709 N N . PHE A 1 93 ? -21.368 -12.859 8.309 1.00 69.00 93 PHE A N 1
ATOM 710 C CA . PHE A 1 93 ? -22.377 -11.811 8.200 1.00 69.00 93 PHE A CA 1
ATOM 711 C C . PHE A 1 93 ? -23.685 -12.197 8.910 1.00 69.00 93 PHE A C 1
ATOM 713 O O . PHE A 1 93 ? -24.208 -11.393 9.681 1.00 69.00 93 PHE A O 1
ATOM 720 N N . ALA A 1 94 ? -24.171 -13.428 8.729 1.00 68.31 94 ALA A N 1
ATOM 721 C CA . ALA A 1 94 ? -25.375 -13.946 9.383 1.00 68.31 94 ALA A CA 1
ATOM 722 C C . ALA A 1 94 ? -25.202 -14.140 10.906 1.00 68.31 94 ALA A C 1
ATOM 724 O O . ALA A 1 94 ? -26.098 -13.832 11.688 1.00 68.31 94 ALA A O 1
ATOM 725 N N . PHE A 1 95 ? -24.034 -14.583 11.375 1.00 65.31 95 PHE A N 1
ATOM 726 C CA . PHE A 1 95 ? -23.750 -14.702 12.810 1.00 65.31 95 PHE A CA 1
ATOM 727 C C . PHE A 1 95 ? -23.542 -13.334 13.472 1.00 65.31 95 PHE A C 1
ATOM 729 O O . PHE A 1 95 ? -24.022 -13.098 14.585 1.00 65.31 95 PHE A O 1
ATOM 736 N N . LEU A 1 96 ? -22.884 -12.387 12.792 1.00 60.75 96 LEU A N 1
ATOM 737 C CA . LEU A 1 96 ? -22.801 -11.004 13.268 1.00 60.75 96 LEU A CA 1
ATOM 738 C C . LEU A 1 96 ? -24.166 -10.309 13.232 1.00 60.75 96 LEU A C 1
ATOM 740 O O . LEU A 1 96 ? -24.400 -9.431 14.069 1.00 60.75 96 LEU A O 1
ATOM 744 N N . SER A 1 97 ? -25.087 -10.717 12.345 1.00 51.34 97 SER A N 1
ATOM 745 C CA . SER A 1 97 ? -26.426 -10.126 12.253 1.00 51.34 97 SER A CA 1
ATOM 746 C C . SER A 1 97 ? -27.296 -10.356 13.497 1.00 51.34 97 SER A C 1
ATOM 748 O O . SER A 1 97 ? -28.245 -9.608 13.729 1.00 51.34 97 SER A O 1
ATOM 750 N N . ALA A 1 98 ? -26.944 -11.309 14.365 1.00 56.97 98 ALA A N 1
ATOM 751 C CA . ALA A 1 98 ? -27.600 -11.484 15.662 1.00 56.97 98 ALA A CA 1
ATOM 752 C C . ALA A 1 98 ? -27.174 -10.420 16.703 1.00 56.97 98 ALA A C 1
ATOM 754 O O . ALA A 1 98 ? -27.977 -10.005 17.535 1.00 56.97 98 ALA A O 1
ATOM 755 N N . ARG A 1 99 ? -25.940 -9.891 16.626 1.00 60.56 99 ARG A N 1
ATOM 756 C CA . ARG A 1 99 ? -25.428 -8.800 17.495 1.00 60.56 99 ARG A CA 1
ATOM 757 C C . ARG A 1 99 ? -25.581 -7.402 16.871 1.00 60.56 99 ARG A C 1
ATOM 759 O O . ARG A 1 99 ? -25.042 -6.409 17.368 1.00 60.56 99 ARG A O 1
ATOM 766 N N . VAL A 1 100 ? -26.326 -7.306 15.771 1.00 58.81 100 VAL A N 1
ATOM 767 C CA . VAL A 1 100 ? -26.208 -6.207 14.807 1.00 58.81 100 VAL A CA 1
ATOM 768 C C . VAL A 1 100 ? -26.839 -4.901 15.248 1.00 58.81 100 VAL A C 1
ATOM 770 O O . VAL A 1 100 ? -26.364 -3.868 14.807 1.00 58.81 100 VAL A O 1
ATOM 773 N N . ARG A 1 101 ? -27.854 -4.874 16.121 1.00 61.66 101 ARG A N 1
ATOM 774 C CA . ARG A 1 101 ? -28.533 -3.605 16.459 1.00 61.66 101 ARG A CA 1
ATOM 775 C C . ARG A 1 101 ? -27.619 -2.621 17.197 1.00 61.66 101 ARG A C 1
ATOM 777 O O . ARG A 1 101 ? -27.499 -1.471 16.781 1.00 61.66 101 ARG A O 1
ATOM 784 N N . ALA A 1 102 ? -26.925 -3.077 18.240 1.00 60.69 102 ALA A N 1
ATOM 785 C CA . ALA A 1 102 ? -25.981 -2.244 18.989 1.00 60.69 102 ALA A CA 1
ATOM 786 C C . ALA A 1 102 ? -24.706 -1.939 18.182 1.00 60.69 102 ALA A C 1
ATOM 788 O O . ALA A 1 102 ? -24.149 -0.847 18.294 1.00 60.69 102 ALA A O 1
ATOM 789 N N . PHE A 1 103 ? -24.266 -2.876 17.339 1.00 63.94 103 PHE A N 1
ATOM 790 C CA . PHE A 1 103 ? -23.154 -2.666 16.412 1.00 63.94 103 PHE A CA 1
ATOM 791 C C . PHE A 1 103 ? -23.501 -1.621 15.341 1.00 63.94 103 PHE A C 1
ATOM 793 O O . PHE A 1 103 ? -22.745 -0.676 15.145 1.00 63.94 103 PHE A O 1
ATOM 800 N N . TRP A 1 104 ? -24.680 -1.710 14.721 1.00 66.12 104 TRP A N 1
ATOM 801 C CA . TRP A 1 104 ? -25.143 -0.777 13.692 1.00 66.12 104 TRP A CA 1
ATOM 802 C C . TRP A 1 104 ? -25.299 0.646 14.202 1.00 66.12 104 TRP A C 1
ATOM 804 O O . TRP A 1 104 ? -25.030 1.575 13.450 1.00 66.12 104 TRP A O 1
ATOM 814 N N . GLN A 1 105 ? -25.712 0.842 15.456 1.00 66.12 105 GLN A N 1
ATOM 815 C CA . GLN A 1 105 ? -25.760 2.187 16.035 1.00 66.12 105 GLN A CA 1
ATOM 816 C C . GLN A 1 105 ? -24.353 2.796 16.152 1.00 66.12 105 GLN A C 1
ATOM 818 O O . GLN A 1 105 ? -24.149 3.953 15.791 1.00 66.12 105 GLN A O 1
ATOM 823 N N . ARG A 1 106 ? -23.352 1.998 16.545 1.00 66.38 106 ARG A N 1
ATOM 824 C CA . ARG A 1 106 ? -21.944 2.435 16.624 1.00 66.38 106 ARG A CA 1
ATOM 825 C C . ARG A 1 106 ? -21.310 2.626 15.244 1.00 66.38 106 ARG A C 1
ATOM 827 O O . ARG A 1 106 ? -20.541 3.564 15.057 1.00 66.38 106 ARG A O 1
ATOM 834 N N . VAL A 1 107 ? -21.675 1.792 14.268 1.00 63.44 107 VAL A N 1
ATOM 835 C CA . VAL A 1 107 ? -21.280 1.953 12.860 1.00 63.44 107 VAL A CA 1
ATOM 836 C C . VAL A 1 107 ? -21.905 3.213 12.264 1.00 63.44 107 VAL A C 1
ATOM 838 O O . VAL A 1 107 ? -21.210 3.991 11.625 1.00 63.44 107 VAL A O 1
ATOM 841 N N . LYS A 1 108 ? -23.191 3.486 12.521 1.00 64.88 108 LYS A N 1
ATOM 842 C CA . LYS A 1 108 ? -23.843 4.741 12.105 1.00 64.88 108 LYS A CA 1
ATOM 843 C C . LYS A 1 108 ? -23.181 5.962 12.735 1.00 64.88 108 LYS A C 1
ATOM 845 O O . LYS A 1 108 ? -23.055 6.974 12.057 1.00 64.88 108 LYS A O 1
ATOM 850 N N . GLN A 1 109 ? -22.735 5.869 13.990 1.00 64.62 109 GLN A N 1
ATOM 851 C CA . GLN A 1 109 ? -21.958 6.930 14.636 1.00 64.62 109 GLN A CA 1
ATOM 852 C C . GLN A 1 109 ? -20.590 7.141 13.972 1.00 64.62 109 GLN A C 1
ATOM 854 O O . GLN A 1 109 ? -20.230 8.283 13.706 1.00 64.62 109 GLN A O 1
ATOM 859 N N . GLY A 1 110 ? -19.840 6.082 13.651 1.00 63.22 110 GLY A N 1
ATOM 860 C CA . GLY A 1 110 ? -18.543 6.224 12.972 1.00 63.22 110 GLY A CA 1
ATOM 861 C C . GLY A 1 110 ? -18.659 6.663 11.504 1.00 63.22 110 GLY A C 1
ATOM 862 O O . GLY A 1 110 ? -17.825 7.424 11.016 1.00 63.22 110 GLY A O 1
ATOM 863 N N . LEU A 1 111 ? -19.742 6.281 10.822 1.00 65.00 111 LEU A N 1
ATOM 864 C CA . LEU A 1 111 ? -20.084 6.750 9.475 1.00 65.00 111 LEU A CA 1
ATOM 865 C C . LEU A 1 111 ? -20.797 8.112 9.474 1.00 65.00 111 LEU A C 1
ATOM 867 O O . LEU A 1 111 ? -21.049 8.660 8.403 1.00 65.00 111 LEU A O 1
ATOM 871 N N . ALA A 1 112 ? -21.107 8.701 10.635 1.00 66.38 112 ALA A N 1
ATOM 872 C CA . ALA A 1 112 ? -21.772 10.004 10.701 1.00 66.38 112 ALA A CA 1
ATOM 873 C C . ALA A 1 112 ? -20.942 11.107 10.024 1.00 66.38 112 ALA A C 1
ATOM 875 O O . ALA A 1 112 ? -21.507 12.033 9.447 1.00 66.38 112 ALA A O 1
ATOM 876 N N . ILE A 1 113 ? -19.610 10.963 10.013 1.00 62.03 113 ILE A N 1
ATOM 877 C CA . ILE A 1 113 ? -18.697 11.870 9.306 1.00 62.03 113 ILE A CA 1
ATOM 878 C C . ILE A 1 113 ? -18.997 11.905 7.798 1.00 62.03 113 ILE A C 1
ATOM 880 O O . ILE A 1 113 ? -18.942 12.978 7.211 1.00 62.03 113 ILE A O 1
ATOM 884 N N . LEU A 1 114 ? -19.387 10.785 7.173 1.00 65.69 114 LEU A N 1
ATOM 885 C CA . LEU A 1 114 ? -19.762 10.753 5.747 1.00 65.69 114 LEU A CA 1
ATOM 886 C C . LEU A 1 114 ? -21.048 11.535 5.455 1.00 65.69 114 LEU A C 1
ATOM 888 O O . LEU A 1 114 ? -21.266 11.968 4.324 1.00 65.69 114 LEU A O 1
ATOM 892 N N . ARG A 1 115 ? -21.913 11.711 6.461 1.00 66.06 115 ARG A N 1
ATOM 893 C CA . ARG A 1 115 ? -23.170 12.454 6.318 1.00 66.06 115 ARG A CA 1
ATOM 894 C C . ARG A 1 115 ? -22.927 13.961 6.251 1.00 66.06 115 ARG A C 1
ATOM 896 O O . ARG A 1 115 ? -23.658 14.662 5.554 1.00 66.06 115 ARG A O 1
ATOM 903 N N . ASP A 1 116 ? -21.880 14.450 6.914 1.00 75.06 116 ASP A N 1
ATOM 904 C CA . ASP A 1 116 ? -21.438 15.839 6.813 1.00 75.06 116 ASP A CA 1
ATOM 905 C C . ASP A 1 116 ? -20.461 16.015 5.637 1.00 75.06 116 ASP A C 1
ATOM 907 O O . ASP A 1 116 ? -19.237 15.912 5.765 1.00 75.06 116 ASP A O 1
ATOM 911 N N . ARG A 1 117 ? -21.025 16.299 4.455 1.00 65.38 117 ARG A N 1
ATOM 912 C CA . ARG A 1 117 ? -20.269 16.440 3.199 1.00 65.38 117 ARG A CA 1
ATOM 913 C C . ARG A 1 117 ? -19.153 17.487 3.271 1.00 65.38 117 ARG A C 1
ATOM 915 O O . ARG A 1 117 ? -18.099 17.278 2.670 1.00 65.38 117 ARG A O 1
ATOM 922 N N . ARG A 1 118 ? -19.359 18.614 3.969 1.00 73.75 118 ARG A N 1
ATOM 923 C CA . ARG A 1 118 ? -18.344 19.684 4.056 1.00 73.75 118 ARG A CA 1
ATOM 924 C C . ARG A 1 118 ? -17.174 19.245 4.923 1.00 73.75 118 ARG A C 1
ATOM 926 O O . ARG A 1 118 ? -16.023 19.425 4.523 1.00 73.75 118 ARG A O 1
ATOM 933 N N . ARG A 1 119 ? -17.463 18.645 6.078 1.00 74.12 119 ARG A N 1
ATOM 934 C CA . ARG A 1 119 ? -16.428 18.180 7.000 1.00 74.12 119 ARG A CA 1
ATOM 935 C C . ARG A 1 119 ? -15.640 17.010 6.420 1.00 74.12 119 ARG A C 1
ATOM 937 O O . ARG A 1 119 ? -14.413 17.050 6.445 1.00 74.12 119 ARG A O 1
ATOM 944 N N . TYR A 1 120 ? -16.323 16.036 5.817 1.00 76.69 120 TYR A N 1
ATOM 945 C CA . TYR A 1 120 ? -15.680 14.900 5.154 1.00 76.69 120 TYR A CA 1
ATOM 946 C C . TYR A 1 120 ? -14.721 15.344 4.044 1.00 76.69 120 TYR A C 1
ATOM 94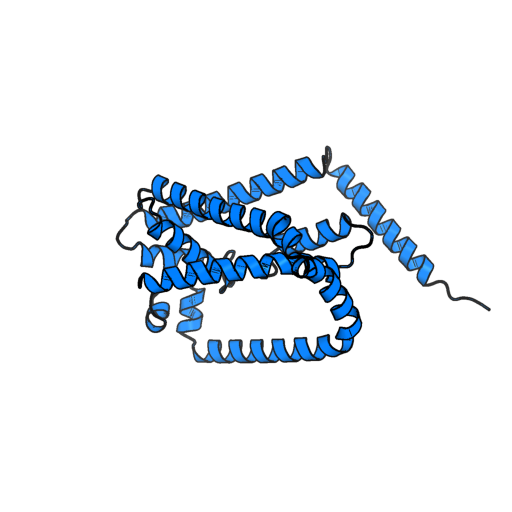8 O O . TYR A 1 120 ? -13.561 14.926 4.016 1.00 76.69 120 TYR A O 1
ATOM 956 N N . ARG A 1 121 ? -15.169 16.248 3.161 1.00 76.31 121 ARG A N 1
ATOM 957 C CA . ARG A 1 121 ? -14.343 16.727 2.048 1.00 76.31 121 ARG A CA 1
ATOM 958 C C . ARG A 1 121 ? -13.098 17.473 2.532 1.00 76.31 121 ARG A C 1
ATOM 960 O O . ARG A 1 121 ? -12.006 17.219 2.037 1.00 76.31 121 ARG A O 1
ATOM 967 N N . ASN A 1 122 ? -13.262 18.379 3.494 1.00 80.50 122 ASN A N 1
ATOM 968 C CA . ASN A 1 122 ? -12.185 19.276 3.910 1.00 80.50 122 ASN A CA 1
ATOM 969 C C . ASN A 1 122 ? -11.201 18.640 4.903 1.00 80.50 122 ASN A C 1
ATOM 971 O O . ASN A 1 122 ? -10.052 19.068 4.943 1.00 80.50 122 ASN A O 1
ATOM 975 N N . GLN A 1 123 ? -11.634 17.667 5.714 1.00 80.44 123 GLN A N 1
ATOM 976 C CA . GLN A 1 123 ? -10.807 17.079 6.781 1.00 80.44 123 GLN A CA 1
ATOM 977 C C . GLN A 1 123 ? -10.352 15.649 6.501 1.00 80.44 123 GLN A C 1
ATOM 979 O O . GLN A 1 123 ? -9.464 15.172 7.195 1.00 80.44 123 GLN A O 1
ATOM 984 N N . MET A 1 124 ? -10.946 14.943 5.537 1.00 81.94 124 MET A N 1
ATOM 985 C CA . MET A 1 124 ? -10.562 13.560 5.249 1.00 81.94 124 MET A CA 1
ATOM 986 C C . MET A 1 124 ? -10.204 13.371 3.783 1.00 81.94 124 MET A C 1
ATOM 988 O O . MET A 1 124 ? -9.090 12.953 3.486 1.00 81.94 124 MET A O 1
ATOM 992 N N . ALA A 1 125 ? -11.100 13.736 2.864 1.00 84.50 125 ALA A N 1
ATOM 993 C CA . ALA A 1 125 ? -10.850 13.554 1.436 1.00 84.50 125 ALA A CA 1
ATOM 994 C C . ALA A 1 125 ? -9.666 14.398 0.937 1.00 84.50 125 ALA A C 1
ATOM 996 O O . ALA A 1 125 ? -8.900 13.925 0.110 1.00 84.50 125 ALA A O 1
ATOM 997 N N . SER A 1 126 ? -9.478 15.613 1.459 1.00 87.06 126 SER A N 1
ATOM 998 C CA . SER A 1 126 ? -8.329 16.474 1.146 1.00 87.06 126 SER A CA 1
ATOM 999 C C . SER A 1 126 ? -6.992 15.832 1.533 1.00 87.06 126 SER A C 1
ATOM 1001 O O . SER A 1 126 ? -6.088 15.763 0.706 1.00 87.06 126 SER A O 1
ATOM 1003 N N . TRP A 1 127 ? -6.878 15.316 2.760 1.00 89.12 127 TRP A N 1
ATOM 1004 C CA . TRP A 1 127 ? -5.666 14.655 3.249 1.00 89.12 127 TRP A CA 1
ATOM 1005 C C . TRP A 1 127 ? -5.419 13.319 2.554 1.00 89.12 127 TRP A C 1
ATOM 1007 O O . TRP A 1 127 ? -4.279 13.020 2.204 1.00 89.12 127 TRP A O 1
ATOM 1017 N N . GLN A 1 128 ? -6.475 12.549 2.281 1.00 88.44 128 GLN A N 1
ATOM 1018 C CA . GLN A 1 128 ? -6.367 11.319 1.499 1.00 88.44 128 GLN A CA 1
ATOM 1019 C C . GLN A 1 128 ? -5.924 11.623 0.064 1.00 88.44 128 GLN A C 1
ATOM 1021 O O . GLN A 1 128 ? -4.997 10.996 -0.439 1.00 88.44 128 GLN A O 1
ATOM 1026 N N . LEU A 1 129 ? -6.511 12.629 -0.587 1.00 89.75 129 LEU A N 1
ATOM 1027 C CA . LEU A 1 129 ? -6.107 13.050 -1.927 1.00 89.75 129 LEU A CA 1
ATOM 1028 C C . LEU A 1 129 ? -4.653 13.534 -1.946 1.00 89.75 129 LEU A C 1
ATOM 1030 O O . LEU A 1 129 ? -3.896 13.135 -2.824 1.00 89.75 129 LEU A O 1
ATOM 1034 N N . MET A 1 130 ? -4.241 14.326 -0.953 1.00 93.00 130 MET A N 1
ATOM 1035 C CA . MET A 1 130 ? -2.850 14.760 -0.803 1.00 93.00 130 MET A CA 1
ATOM 1036 C C . MET A 1 130 ? -1.906 13.563 -0.638 1.00 93.00 130 MET A C 1
ATOM 1038 O O . MET A 1 130 ? -0.839 13.537 -1.241 1.00 93.00 130 MET A O 1
ATOM 1042 N N . SER A 1 131 ? -2.313 12.539 0.120 1.00 90.56 131 SER A N 1
ATOM 1043 C CA . SER A 1 131 ? -1.556 11.291 0.251 1.00 90.56 131 SER A CA 1
ATOM 1044 C C . SER A 1 131 ? -1.420 10.555 -1.086 1.00 90.56 131 SER A C 1
ATOM 1046 O O . SER A 1 131 ? -0.325 10.117 -1.436 1.00 90.56 131 SER A O 1
ATOM 1048 N N . TRP A 1 132 ? -2.496 10.462 -1.872 1.00 92.56 132 TRP A N 1
ATOM 1049 C CA . TRP A 1 132 ? -2.462 9.864 -3.211 1.00 92.56 132 TRP A CA 1
ATOM 1050 C C . TRP A 1 132 ? -1.571 10.647 -4.182 1.00 92.56 132 TRP A C 1
ATOM 1052 O O . TRP A 1 132 ? -0.794 10.038 -4.916 1.00 92.56 132 TRP A O 1
ATOM 1062 N N . ILE A 1 133 ? -1.626 11.980 -4.147 1.00 93.94 133 ILE A N 1
ATOM 1063 C CA . ILE A 1 133 ? -0.751 12.854 -4.939 1.00 93.94 133 ILE A CA 1
ATOM 1064 C C . ILE A 1 133 ? 0.713 12.668 -4.517 1.00 93.94 133 ILE A C 1
ATOM 1066 O O . ILE A 1 133 ? 1.583 12.497 -5.367 1.00 93.94 133 ILE A O 1
ATOM 1070 N N . ALA A 1 134 ? 0.997 12.627 -3.215 1.00 93.50 134 ALA A N 1
ATOM 1071 C CA . ALA A 1 134 ? 2.344 12.384 -2.707 1.00 93.50 134 ALA A CA 1
ATOM 1072 C C . ALA A 1 134 ? 2.876 11.002 -3.123 1.00 93.50 134 ALA A C 1
ATOM 1074 O O . ALA A 1 134 ? 4.029 10.888 -3.533 1.00 93.50 134 ALA A O 1
ATOM 1075 N N . ARG A 1 135 ? 2.033 9.958 -3.089 1.00 91.62 135 ARG A N 1
ATOM 1076 C CA . ARG A 1 135 ? 2.384 8.623 -3.605 1.00 91.62 135 ARG A CA 1
ATOM 1077 C C . ARG A 1 135 ? 2.702 8.663 -5.094 1.00 91.62 135 ARG A C 1
ATOM 1079 O O . ARG A 1 135 ? 3.706 8.098 -5.509 1.00 91.62 135 ARG A O 1
ATOM 1086 N N . PHE A 1 136 ? 1.881 9.354 -5.882 1.00 94.06 136 PHE A N 1
ATOM 1087 C CA . PHE A 1 136 ? 2.127 9.541 -7.308 1.00 94.06 136 PHE A CA 1
ATOM 1088 C C . PHE A 1 136 ? 3.494 10.188 -7.568 1.00 94.06 136 PHE A C 1
ATOM 1090 O O . PHE A 1 136 ? 4.294 9.629 -8.314 1.00 94.06 136 PHE A O 1
ATOM 1097 N N . PHE A 1 137 ? 3.797 11.310 -6.909 1.00 94.56 137 PHE A N 1
ATOM 1098 C CA . PHE A 1 137 ? 5.089 11.985 -7.066 1.00 94.56 137 PHE A CA 1
ATOM 1099 C C . PHE A 1 137 ? 6.262 11.151 -6.552 1.00 94.56 137 PHE A C 1
ATOM 1101 O O . PHE A 1 137 ? 7.329 11.168 -7.157 1.00 94.56 137 PHE A O 1
ATOM 1108 N N . SER A 1 138 ? 6.072 10.378 -5.482 1.00 92.31 138 SER A N 1
ATOM 1109 C CA . SER A 1 138 ? 7.100 9.462 -4.987 1.00 92.31 138 SER A CA 1
ATOM 1110 C C . SER A 1 138 ? 7.454 8.398 -6.027 1.00 92.31 138 SER A C 1
ATOM 1112 O O . SER A 1 138 ? 8.637 8.177 -6.281 1.00 92.31 138 SER A O 1
ATOM 1114 N N . TYR A 1 139 ? 6.460 7.779 -6.673 1.00 92.81 139 TYR A N 1
ATOM 1115 C CA . TYR A 1 139 ? 6.719 6.803 -7.734 1.00 92.81 139 TYR A CA 1
ATOM 1116 C C . TYR A 1 139 ? 7.265 7.444 -9.003 1.00 92.81 139 TYR A C 1
ATOM 1118 O O . TYR A 1 139 ? 8.128 6.855 -9.644 1.00 92.81 139 TYR A O 1
ATOM 1126 N N . TRP A 1 140 ? 6.822 8.653 -9.348 1.00 93.19 140 TRP A N 1
ATOM 1127 C CA . TRP A 1 140 ? 7.418 9.413 -10.442 1.00 93.19 140 TRP A CA 1
ATOM 1128 C C . TRP A 1 140 ? 8.912 9.641 -10.214 1.00 93.19 140 TRP A C 1
ATOM 1130 O O . TRP A 1 140 ? 9.721 9.298 -11.071 1.00 93.19 140 TRP A O 1
ATOM 1140 N N . ALA A 1 141 ? 9.279 10.173 -9.046 1.00 93.00 141 ALA A N 1
ATOM 1141 C CA . ALA A 1 141 ? 10.666 10.454 -8.699 1.00 93.00 141 ALA A CA 1
ATOM 1142 C C . ALA A 1 141 ? 11.516 9.176 -8.680 1.00 93.00 141 ALA A C 1
ATOM 1144 O O . ALA A 1 141 ? 12.653 9.190 -9.137 1.00 93.00 141 ALA A O 1
ATOM 1145 N N . LEU A 1 142 ? 10.962 8.053 -8.207 1.00 91.62 142 LEU A N 1
ATOM 1146 C CA . LEU A 1 142 ? 11.643 6.759 -8.275 1.00 91.62 142 LEU A CA 1
ATOM 1147 C C . LEU A 1 142 ? 11.832 6.286 -9.723 1.00 91.62 142 LEU A C 1
ATOM 1149 O O . LEU A 1 142 ? 12.916 5.842 -10.076 1.00 91.62 142 LEU A O 1
ATOM 1153 N N . LEU A 1 143 ? 10.818 6.398 -10.583 1.00 92.44 143 LEU A N 1
ATOM 1154 C CA . LEU A 1 143 ? 10.947 6.033 -12.000 1.00 92.44 143 LEU A CA 1
ATOM 1155 C C . LEU A 1 143 ? 12.012 6.871 -12.716 1.00 92.44 143 LEU A C 1
ATOM 1157 O O . LEU A 1 143 ? 12.715 6.364 -13.589 1.00 92.44 143 LEU A O 1
ATOM 1161 N N . GLU A 1 144 ? 12.129 8.143 -12.345 1.00 91.75 144 GLU A N 1
ATOM 1162 C CA . GLU A 1 144 ? 13.149 9.053 -12.857 1.00 91.75 144 GLU A CA 1
ATOM 1163 C C . GLU A 1 144 ? 14.545 8.700 -12.323 1.00 91.75 144 GLU A C 1
ATOM 1165 O O . GLU A 1 144 ? 15.488 8.605 -13.105 1.00 91.75 144 GLU A O 1
ATOM 1170 N N . ALA A 1 145 ? 14.663 8.393 -11.028 1.00 90.75 145 ALA A N 1
ATOM 1171 C CA . ALA A 1 145 ? 15.919 7.988 -10.393 1.00 90.75 145 ALA A CA 1
ATOM 1172 C C . ALA A 1 145 ? 16.489 6.667 -10.937 1.00 90.75 145 ALA A C 1
ATOM 1174 O O . ALA A 1 145 ? 17.702 6.486 -10.955 1.00 90.75 145 ALA A O 1
ATOM 1175 N N . PHE A 1 146 ? 15.628 5.748 -11.379 1.00 89.31 146 PHE A N 1
ATOM 1176 C CA . PHE A 1 146 ? 16.023 4.476 -11.994 1.00 89.31 146 PHE A CA 1
ATOM 1177 C C . PHE A 1 146 ? 16.051 4.530 -13.530 1.00 89.31 146 PHE A C 1
ATOM 1179 O O . PHE A 1 146 ? 16.139 3.487 -14.166 1.00 89.31 146 PHE A O 1
ATOM 1186 N N . HIS A 1 147 ? 15.944 5.719 -14.135 1.00 86.88 147 HIS A N 1
ATOM 1187 C CA . HIS A 1 147 ? 16.002 5.920 -15.589 1.00 86.88 147 HIS A CA 1
ATOM 1188 C C . HIS A 1 147 ? 14.966 5.122 -16.415 1.00 86.88 147 HIS A C 1
ATOM 1190 O O . HIS A 1 147 ? 15.126 4.951 -17.619 1.00 86.88 147 HIS A O 1
ATOM 1196 N N . ILE A 1 148 ? 13.847 4.706 -15.806 1.00 85.19 148 ILE A N 1
ATOM 1197 C CA . ILE A 1 148 ? 12.735 4.004 -16.487 1.00 85.19 148 ILE A CA 1
ATOM 1198 C C . ILE A 1 148 ? 11.832 4.994 -17.250 1.00 85.19 148 ILE A C 1
ATOM 1200 O O . ILE A 1 148 ? 11.078 4.617 -18.149 1.00 85.19 148 ILE A O 1
ATOM 1204 N N . GLY A 1 149 ? 11.911 6.281 -16.898 1.00 81.31 149 GLY A N 1
ATOM 1205 C CA . GLY A 1 149 ? 11.176 7.378 -17.524 1.00 81.31 149 GLY A CA 1
ATOM 1206 C C . GLY A 1 149 ? 10.017 7.857 -16.654 1.00 81.31 149 GLY A C 1
ATOM 1207 O O . GLY A 1 149 ? 8.927 7.271 -16.661 1.00 81.31 149 GLY A O 1
ATOM 1208 N N . GLY A 1 150 ? 10.246 8.951 -15.922 1.00 80.50 150 GLY A N 1
ATOM 1209 C CA . GLY A 1 150 ? 9.225 9.647 -15.142 1.00 80.50 150 GLY A CA 1
ATOM 1210 C C . GLY A 1 150 ? 8.161 10.245 -16.062 1.00 80.50 150 GLY A C 1
ATOM 1211 O O . GLY A 1 150 ? 8.382 11.259 -16.716 1.00 80.50 150 GLY A O 1
ATOM 1212 N N . SER A 1 151 ? 7.005 9.590 -16.153 1.00 89.31 151 SER A N 1
ATOM 1213 C CA . SER A 1 151 ? 5.850 10.078 -16.908 1.00 89.31 151 SER A CA 1
ATOM 1214 C C . SER A 1 151 ? 4.558 9.803 -16.149 1.00 89.31 151 SER A C 1
ATOM 1216 O O . SER A 1 151 ? 4.489 8.869 -15.343 1.00 89.31 151 SER A O 1
ATOM 1218 N N . VAL A 1 152 ? 3.503 10.576 -16.448 1.00 89.44 152 VAL A N 1
ATOM 1219 C CA . VAL A 1 152 ? 2.189 10.428 -15.789 1.00 89.44 152 VAL A CA 1
ATOM 1220 C C . VAL A 1 152 ? 1.680 9.007 -15.973 1.00 89.44 152 VAL A C 1
ATOM 1222 O O . VAL A 1 152 ? 1.214 8.376 -15.027 1.00 89.44 152 VAL A O 1
ATOM 1225 N N . ARG A 1 153 ? 1.832 8.489 -17.194 1.00 90.25 153 ARG A N 1
ATOM 1226 C CA . ARG A 1 153 ? 1.449 7.131 -17.557 1.00 90.25 153 ARG A CA 1
ATOM 1227 C C . ARG A 1 153 ? 2.184 6.108 -16.695 1.00 90.25 153 ARG A C 1
ATOM 1229 O O . ARG A 1 153 ? 1.529 5.294 -16.057 1.00 90.25 153 ARG A O 1
ATOM 1236 N N . ASN A 1 154 ? 3.512 6.174 -16.626 1.00 91.31 154 ASN A N 1
ATOM 1237 C CA . ASN A 1 154 ? 4.308 5.179 -15.906 1.00 91.31 154 ASN A CA 1
ATOM 1238 C C . ASN A 1 154 ? 4.047 5.220 -14.393 1.00 91.31 154 ASN A C 1
ATOM 1240 O O . ASN A 1 154 ? 3.870 4.171 -13.779 1.00 91.31 154 ASN A O 1
ATOM 1244 N N . ALA A 1 155 ? 3.932 6.411 -13.798 1.00 92.88 155 ALA A N 1
ATOM 1245 C CA . ALA A 1 155 ? 3.626 6.557 -12.375 1.00 92.88 155 ALA A CA 1
ATOM 1246 C C . ALA A 1 155 ? 2.229 6.010 -12.018 1.00 92.88 155 ALA A C 1
ATOM 1248 O O . ALA A 1 155 ? 2.070 5.319 -11.009 1.00 92.88 155 ALA A O 1
ATOM 1249 N N . LEU A 1 156 ? 1.220 6.247 -12.869 1.00 91.62 156 LEU A N 1
ATOM 1250 C CA . LEU A 1 156 ? -0.111 5.653 -12.700 1.00 91.62 156 LEU A CA 1
ATOM 1251 C C . LEU A 1 156 ? -0.101 4.130 -12.879 1.00 91.62 156 LEU A C 1
ATOM 1253 O O . LEU A 1 156 ? -0.836 3.440 -12.176 1.00 91.62 156 LEU A O 1
ATOM 1257 N N . LEU A 1 157 ? 0.736 3.589 -13.769 1.00 92.00 157 LEU A N 1
ATOM 1258 C CA . LEU A 1 157 ? 0.893 2.141 -13.924 1.00 92.00 157 LEU A CA 1
ATOM 1259 C C . LEU A 1 157 ? 1.522 1.502 -12.683 1.00 92.00 157 LEU A C 1
ATOM 1261 O O . LEU A 1 157 ? 1.014 0.489 -12.210 1.00 92.00 157 LEU A O 1
ATOM 1265 N N . VAL A 1 158 ? 2.556 2.117 -12.100 1.00 92.44 158 VAL A N 1
ATOM 1266 C CA . VAL A 1 158 ? 3.127 1.655 -10.823 1.00 92.44 158 VAL A CA 1
ATOM 1267 C C . VAL A 1 158 ? 2.065 1.686 -9.722 1.00 92.44 158 VAL A C 1
ATOM 1269 O O . VAL A 1 158 ? 1.897 0.693 -9.017 1.00 92.44 158 VAL A O 1
ATOM 1272 N N . LEU A 1 159 ? 1.287 2.769 -9.611 1.00 92.06 159 LEU A N 1
ATOM 1273 C CA . LEU A 1 159 ? 0.166 2.847 -8.665 1.00 92.06 159 LEU A CA 1
ATOM 1274 C C . LEU A 1 159 ? -0.871 1.745 -8.900 1.00 92.06 159 LEU A C 1
ATOM 1276 O O . LEU A 1 159 ? -1.329 1.129 -7.940 1.00 92.06 159 LEU A O 1
ATOM 1280 N N . ALA A 1 160 ? -1.222 1.457 -10.152 1.00 90.62 160 ALA A N 1
ATOM 1281 C CA . ALA A 1 160 ? -2.151 0.382 -10.478 1.00 90.62 160 ALA A CA 1
ATOM 1282 C C . ALA A 1 160 ? -1.612 -0.977 -10.024 1.00 90.62 160 ALA A C 1
ATOM 1284 O O . ALA A 1 160 ? -2.348 -1.749 -9.413 1.00 90.62 160 ALA A O 1
ATOM 1285 N N . VAL A 1 161 ? -0.318 -1.244 -10.230 1.00 90.06 161 VAL A N 1
ATOM 1286 C CA . VAL A 1 161 ? 0.332 -2.462 -9.727 1.00 90.06 161 VAL A CA 1
ATOM 1287 C C . VAL A 1 161 ? 0.245 -2.557 -8.203 1.00 90.06 161 VAL A C 1
ATOM 1289 O O . VAL A 1 161 ? -0.060 -3.629 -7.682 1.00 90.06 161 VAL A O 1
ATOM 1292 N N . GLN A 1 162 ? 0.444 -1.452 -7.477 1.00 88.94 162 GLN A N 1
ATOM 1293 C CA . GLN A 1 162 ? 0.283 -1.425 -6.016 1.00 88.94 162 GLN A CA 1
ATOM 1294 C C . GLN A 1 162 ? -1.153 -1.762 -5.595 1.00 88.94 162 GLN A C 1
ATOM 1296 O O . GLN A 1 162 ? -1.363 -2.544 -4.665 1.00 88.94 162 GLN A O 1
ATOM 1301 N N . VAL A 1 163 ? -2.146 -1.210 -6.299 1.00 88.00 163 VAL A N 1
ATOM 1302 C CA . VAL A 1 163 ? -3.562 -1.504 -6.047 1.00 88.00 163 VAL A CA 1
ATOM 1303 C C . VAL A 1 163 ? -3.853 -2.981 -6.307 1.00 88.00 163 VAL A C 1
ATOM 1305 O O . VAL A 1 163 ? -4.430 -3.625 -5.435 1.00 88.00 163 VAL A O 1
ATOM 1308 N N . VAL A 1 164 ? -3.401 -3.549 -7.433 1.00 84.00 164 VAL A N 1
ATOM 1309 C CA . VAL A 1 164 ? -3.565 -4.986 -7.723 1.00 84.00 164 VAL A CA 1
ATOM 1310 C C . VAL A 1 164 ? -2.914 -5.836 -6.634 1.00 84.00 164 VAL A C 1
ATOM 1312 O O . VAL A 1 164 ? -3.561 -6.715 -6.074 1.00 84.00 164 VAL A O 1
ATOM 1315 N N . ALA A 1 165 ? -1.665 -5.549 -6.272 1.00 83.56 165 ALA A N 1
ATOM 1316 C CA . ALA A 1 165 ? -0.944 -6.300 -5.250 1.00 83.56 165 ALA A CA 1
ATOM 1317 C C . ALA A 1 165 ? -1.635 -6.269 -3.878 1.00 83.56 165 ALA A C 1
ATOM 1319 O O . ALA A 1 165 ? -1.607 -7.258 -3.152 1.00 83.56 165 ALA A O 1
ATOM 1320 N N . SER A 1 166 ? -2.316 -5.170 -3.538 1.00 80.19 166 SER A N 1
ATOM 1321 C CA . SER A 1 166 ? -3.081 -5.070 -2.288 1.00 80.19 166 SER A CA 1
ATOM 1322 C C . SER A 1 166 ? -4.299 -6.005 -2.224 1.00 80.19 166 SER A C 1
ATOM 1324 O O . SER A 1 166 ? -4.749 -6.347 -1.129 1.00 80.19 166 SER A O 1
ATOM 1326 N N . VAL A 1 167 ? -4.820 -6.433 -3.382 1.00 75.44 167 VAL A N 1
ATOM 1327 C CA . VAL A 1 167 ? -5.950 -7.372 -3.497 1.00 75.44 167 VAL A CA 1
ATOM 1328 C C . VAL A 1 167 ? -5.503 -8.822 -3.289 1.00 75.44 167 VAL A C 1
ATOM 1330 O O . VAL A 1 167 ? -6.295 -9.640 -2.825 1.00 75.44 167 VAL A O 1
ATOM 1333 N N . PHE A 1 168 ? -4.231 -9.130 -3.558 1.00 71.56 168 PHE A N 1
ATOM 1334 C CA . PHE A 1 168 ? -3.640 -10.465 -3.429 1.00 71.56 168 PHE A CA 1
ATOM 1335 C C . PHE A 1 168 ? -2.590 -10.500 -2.298 1.00 71.56 168 PHE A C 1
ATOM 1337 O O . PHE A 1 168 ? -1.396 -10.622 -2.573 1.00 71.56 168 PHE A O 1
ATOM 1344 N N . PRO A 1 169 ? -2.991 -10.393 -1.013 1.00 66.62 169 PRO A N 1
ATOM 1345 C CA . PRO A 1 169 ? -2.073 -10.253 0.120 1.00 66.62 169 PRO A CA 1
ATOM 1346 C C . PRO A 1 169 ? -1.467 -11.599 0.564 1.00 66.62 169 PRO A C 1
ATOM 1348 O O . PRO A 1 169 ? -1.470 -11.921 1.751 1.00 66.62 169 PRO A O 1
ATOM 1351 N N . PHE A 1 170 ? -1.000 -12.413 -0.382 1.00 67.69 170 PHE A N 1
ATOM 1352 C CA . PHE A 1 170 ? -0.452 -13.748 -0.116 1.00 67.69 170 PHE A CA 1
ATOM 1353 C C . PHE A 1 170 ? 1.070 -13.725 0.088 1.00 67.69 170 PHE A C 1
ATOM 1355 O O . PHE A 1 170 ? 1.603 -14.530 0.848 1.00 67.69 170 PHE A O 1
ATOM 1362 N N . THR A 1 171 ? 1.750 -12.723 -0.475 1.00 68.56 171 THR A N 1
ATOM 1363 C CA . THR A 1 171 ? 3.120 -12.341 -0.115 1.00 68.56 171 THR A CA 1
ATOM 1364 C C . THR A 1 171 ? 3.128 -11.125 0.820 1.00 68.56 171 THR A C 1
ATOM 1366 O O . THR A 1 171 ? 2.223 -10.284 0.749 1.00 68.56 171 THR A O 1
ATOM 1369 N N . PRO A 1 172 ? 4.140 -10.971 1.700 1.00 68.06 172 PRO A N 1
ATOM 1370 C CA . PRO A 1 172 ? 4.299 -9.762 2.505 1.00 68.06 172 PRO A CA 1
ATOM 1371 C C . PRO A 1 172 ? 4.282 -8.510 1.618 1.00 68.06 172 PRO A C 1
ATOM 1373 O O . PRO A 1 172 ? 5.103 -8.362 0.716 1.00 68.06 172 PRO A O 1
ATOM 1376 N N . GLY A 1 173 ? 3.294 -7.634 1.825 1.00 70.88 173 GLY A N 1
ATOM 1377 C CA . GLY A 1 173 ? 3.101 -6.430 1.006 1.00 70.88 173 GLY A CA 1
ATOM 1378 C C . GLY A 1 173 ? 2.724 -6.677 -0.464 1.00 70.88 173 GLY A C 1
ATOM 1379 O O . GLY A 1 173 ? 2.731 -5.729 -1.242 1.00 70.88 173 GLY A O 1
ATOM 1380 N N . GLY A 1 174 ? 2.403 -7.912 -0.864 1.00 76.31 174 GLY A N 1
ATOM 1381 C CA . GLY A 1 174 ? 2.139 -8.276 -2.261 1.00 76.31 174 GLY A CA 1
ATOM 1382 C C . GLY A 1 174 ? 3.388 -8.246 -3.151 1.00 76.31 174 GLY A C 1
ATOM 1383 O O . GLY A 1 174 ? 3.268 -8.098 -4.367 1.00 76.31 174 GLY A O 1
ATOM 1384 N N . ALA A 1 175 ? 4.587 -8.343 -2.562 1.00 80.75 175 ALA A N 1
ATOM 1385 C CA . ALA A 1 175 ? 5.869 -8.156 -3.240 1.00 80.75 175 ALA A CA 1
ATOM 1386 C C . ALA A 1 175 ? 6.029 -8.994 -4.519 1.00 80.75 175 ALA A C 1
ATOM 1388 O O . ALA A 1 175 ? 6.515 -8.473 -5.523 1.00 80.75 175 ALA A O 1
ATOM 1389 N N . GLY A 1 176 ? 5.582 -10.256 -4.509 1.00 81.12 176 GLY A N 1
ATOM 1390 C CA . GLY A 1 176 ? 5.685 -11.140 -5.675 1.00 81.12 176 GLY A CA 1
ATOM 1391 C C . GLY A 1 176 ? 4.811 -10.670 -6.840 1.00 81.12 176 GLY A C 1
ATOM 1392 O O . GLY A 1 176 ? 5.262 -10.615 -7.984 1.00 81.12 176 GLY A O 1
ATOM 1393 N N . VAL A 1 177 ? 3.578 -10.250 -6.542 1.00 83.50 177 VAL A N 1
ATOM 1394 C CA . VAL A 1 177 ? 2.652 -9.671 -7.527 1.00 83.50 177 VAL A CA 1
ATOM 1395 C C . VAL A 1 177 ? 3.200 -8.363 -8.091 1.00 83.50 177 VAL A C 1
ATOM 1397 O O . VAL A 1 177 ? 3.155 -8.148 -9.301 1.00 83.50 177 VAL A O 1
ATOM 1400 N N . GLN A 1 178 ? 3.760 -7.507 -7.232 1.00 88.00 178 GLN A N 1
ATOM 1401 C CA . GLN A 1 178 ? 4.349 -6.240 -7.663 1.00 88.00 178 GLN A CA 1
ATOM 1402 C C . GLN A 1 178 ? 5.527 -6.451 -8.608 1.00 88.00 178 GLN A C 1
ATOM 1404 O O . GLN A 1 178 ? 5.554 -5.857 -9.682 1.00 88.00 178 GLN A O 1
ATOM 1409 N N . GLN A 1 179 ? 6.470 -7.316 -8.231 1.00 88.19 179 GLN A N 1
ATOM 1410 C CA . GLN A 1 179 ? 7.660 -7.603 -9.030 1.00 88.19 179 GLN A CA 1
ATOM 1411 C C . GLN A 1 179 ? 7.289 -8.159 -10.401 1.00 88.19 179 GLN A C 1
ATOM 1413 O O . GLN A 1 179 ? 7.739 -7.632 -11.416 1.00 88.19 179 GLN A O 1
ATOM 1418 N N . ALA A 1 180 ? 6.421 -9.172 -10.453 1.00 86.19 180 ALA A N 1
ATOM 1419 C CA . ALA A 1 180 ? 6.051 -9.788 -11.721 1.00 86.19 180 ALA A CA 1
ATOM 1420 C C . ALA A 1 180 ? 5.307 -8.821 -12.652 1.00 86.19 180 ALA A C 1
ATOM 1422 O O . ALA A 1 180 ? 5.586 -8.785 -13.852 1.00 86.19 180 ALA A O 1
ATOM 1423 N N . LEU A 1 181 ? 4.387 -8.011 -12.118 1.00 87.12 181 LEU A N 1
ATOM 1424 C CA . LEU A 1 181 ? 3.647 -7.045 -12.929 1.00 87.12 181 LEU A CA 1
ATOM 1425 C C . LEU A 1 181 ? 4.538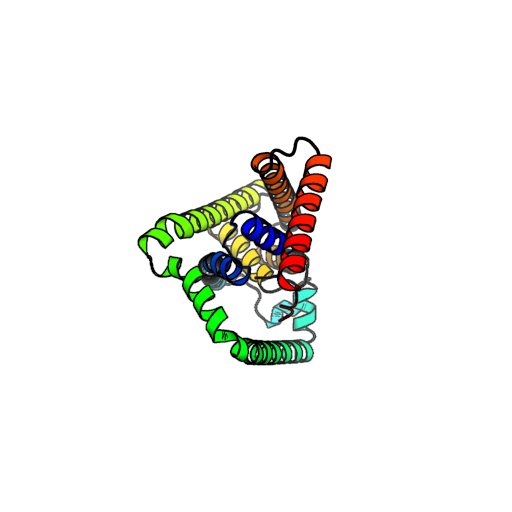 -5.897 -13.410 1.00 87.12 181 LEU A C 1
ATOM 1427 O O . LEU A 1 181 ? 4.445 -5.532 -14.577 1.00 87.12 181 LEU A O 1
ATOM 1431 N N . LEU A 1 182 ? 5.427 -5.362 -12.564 1.00 89.06 182 LEU A N 1
ATOM 1432 C CA . LEU A 1 182 ? 6.372 -4.316 -12.972 1.00 89.06 182 LEU A CA 1
ATOM 1433 C C . LEU A 1 182 ? 7.330 -4.820 -14.054 1.00 89.06 182 LEU A C 1
ATOM 1435 O O . LEU A 1 182 ? 7.473 -4.158 -15.080 1.00 89.06 182 LEU A O 1
ATOM 1439 N N . LEU A 1 183 ? 7.916 -6.008 -13.868 1.00 89.31 183 LEU A N 1
ATOM 1440 C CA . LEU A 1 183 ? 8.793 -6.642 -14.859 1.00 89.31 183 LEU A CA 1
ATOM 1441 C C . LEU A 1 183 ? 8.085 -6.881 -16.192 1.00 89.31 183 LEU A C 1
ATOM 1443 O O . LEU A 1 183 ? 8.703 -6.750 -17.240 1.00 89.31 183 LEU A O 1
ATOM 1447 N N . THR A 1 184 ? 6.788 -7.186 -16.168 1.00 87.00 184 THR A N 1
ATOM 1448 C CA . THR A 1 184 ? 6.011 -7.408 -17.395 1.00 87.00 184 THR A CA 1
ATOM 1449 C C . THR A 1 184 ? 5.642 -6.095 -18.083 1.00 87.00 184 THR A C 1
ATOM 1451 O O . THR A 1 184 ? 5.833 -5.955 -19.287 1.00 87.00 184 THR A O 1
ATOM 1454 N N . ILE A 1 185 ? 5.142 -5.110 -17.329 1.00 87.19 185 ILE A N 1
ATOM 1455 C CA . ILE A 1 185 ? 4.705 -3.809 -17.864 1.00 87.19 185 ILE A CA 1
ATOM 1456 C C . ILE A 1 185 ? 5.889 -3.027 -18.442 1.00 87.19 185 ILE A C 1
ATOM 1458 O O . ILE A 1 185 ? 5.753 -2.372 -19.475 1.00 87.19 185 ILE A O 1
ATOM 1462 N N . PHE A 1 186 ? 7.053 -3.111 -17.797 1.00 87.31 186 PHE A N 1
ATOM 1463 C CA . PHE A 1 186 ? 8.254 -2.383 -18.192 1.00 87.31 186 PHE A CA 1
ATOM 1464 C C . PHE A 1 186 ? 9.332 -3.285 -18.807 1.00 87.31 186 PHE A C 1
ATOM 1466 O O . PHE A 1 186 ? 10.485 -2.879 -18.842 1.00 87.31 186 PHE A O 1
ATOM 1473 N N . ALA A 1 187 ? 8.983 -4.459 -19.349 1.00 84.94 187 ALA A N 1
ATOM 1474 C CA . ALA A 1 187 ? 9.925 -5.493 -19.818 1.00 84.94 187 ALA A CA 1
ATOM 1475 C C . ALA A 1 187 ? 11.046 -5.020 -20.768 1.00 84.94 187 ALA A C 1
ATOM 1477 O O . ALA A 1 187 ? 12.060 -5.693 -20.913 1.00 84.94 187 ALA A O 1
ATOM 1478 N N . HIS A 1 188 ? 10.865 -3.872 -21.422 1.00 84.75 188 HIS A N 1
ATOM 1479 C CA . HIS A 1 188 ? 11.826 -3.286 -22.357 1.00 84.75 188 HIS A CA 1
ATOM 1480 C C . HIS A 1 188 ? 12.930 -2.470 -21.656 1.00 84.75 188 HIS A C 1
ATOM 1482 O O . HIS A 1 188 ? 13.885 -2.061 -22.308 1.00 84.75 188 HIS A O 1
ATOM 1488 N N . ASN A 1 189 ? 12.804 -2.219 -20.350 1.00 85.56 189 ASN A N 1
ATOM 1489 C CA . ASN A 1 189 ? 13.770 -1.468 -19.556 1.00 85.56 189 ASN A CA 1
ATOM 1490 C C . ASN A 1 189 ? 14.627 -2.434 -18.713 1.00 85.56 189 ASN A C 1
ATOM 1492 O O . ASN A 1 189 ? 14.071 -3.205 -17.925 1.00 85.56 189 ASN A O 1
ATOM 1496 N N . PRO A 1 190 ? 15.966 -2.381 -18.817 1.00 86.81 190 PRO A N 1
ATOM 1497 C CA . PRO A 1 190 ? 16.854 -3.289 -18.087 1.00 86.81 190 PRO A CA 1
ATOM 1498 C C . PRO A 1 190 ? 16.839 -3.050 -16.567 1.00 86.81 190 PRO A C 1
ATOM 1500 O O . PRO A 1 190 ? 17.041 -3.981 -15.790 1.00 86.81 190 PRO A O 1
ATOM 1503 N N . ASP A 1 191 ? 16.523 -1.829 -16.128 1.00 89.88 191 ASP A N 1
ATOM 1504 C CA . ASP A 1 191 ? 16.621 -1.415 -14.722 1.00 89.88 191 ASP A CA 1
ATOM 1505 C C . ASP A 1 191 ? 15.394 -1.769 -13.867 1.00 89.88 191 ASP A C 1
ATOM 1507 O O . ASP A 1 191 ? 15.348 -1.480 -12.670 1.00 89.88 191 ASP A O 1
ATOM 1511 N N . VAL A 1 192 ? 14.384 -2.426 -14.441 1.00 89.12 192 VAL A N 1
ATOM 1512 C CA . VAL A 1 192 ? 13.091 -2.665 -13.770 1.00 89.12 192 VAL A CA 1
ATOM 1513 C C . VAL A 1 192 ? 13.209 -3.617 -12.589 1.00 89.12 192 VAL A C 1
ATOM 1515 O O . VAL A 1 192 ? 12.513 -3.441 -11.588 1.00 89.12 192 VAL A O 1
ATOM 1518 N N . ALA A 1 193 ? 14.102 -4.605 -12.671 1.00 88.00 193 ALA A N 1
ATOM 1519 C CA . ALA A 1 193 ? 14.374 -5.501 -11.552 1.00 88.00 193 ALA A CA 1
ATOM 1520 C C . ALA A 1 193 ? 14.931 -4.715 -10.352 1.00 88.00 193 ALA A C 1
ATOM 1522 O O . ALA A 1 193 ? 14.404 -4.812 -9.239 1.00 88.00 193 ALA A O 1
ATOM 1523 N N . SER A 1 194 ? 15.933 -3.869 -10.606 1.00 89.75 194 SER A N 1
ATOM 1524 C CA . SER A 1 194 ? 16.544 -2.985 -9.610 1.00 89.75 194 SER A CA 1
ATOM 1525 C C . SER A 1 194 ? 15.541 -1.977 -9.055 1.00 89.75 194 SER A C 1
ATOM 1527 O O . SER A 1 194 ? 15.473 -1.795 -7.842 1.00 89.75 194 SER A O 1
ATOM 1529 N N . PHE A 1 195 ? 14.704 -1.384 -9.908 1.00 91.56 195 PHE A N 1
ATOM 1530 C CA . PHE A 1 195 ? 13.629 -0.481 -9.499 1.00 91.56 195 PHE A CA 1
ATOM 1531 C C . PHE A 1 195 ? 12.609 -1.170 -8.598 1.00 91.56 195 PHE A C 1
ATOM 1533 O O . PHE A 1 195 ? 12.257 -0.635 -7.548 1.00 91.56 195 PHE A O 1
ATOM 1540 N N . SER A 1 196 ? 12.145 -2.368 -8.960 1.00 88.88 196 SER A N 1
ATOM 1541 C CA . SER A 1 196 ? 11.128 -3.061 -8.173 1.00 88.88 196 SER A CA 1
ATOM 1542 C C . SER A 1 196 ? 11.629 -3.411 -6.771 1.00 88.88 196 SER A C 1
ATOM 1544 O O . SER A 1 196 ? 10.858 -3.311 -5.814 1.00 88.88 196 SER A O 1
ATOM 1546 N N . VAL A 1 197 ? 12.889 -3.832 -6.637 1.00 89.75 197 VAL A N 1
ATOM 1547 C CA . VAL A 1 197 ? 13.503 -4.124 -5.333 1.00 89.75 197 VAL A CA 1
ATOM 1548 C C . VAL A 1 197 ? 13.806 -2.825 -4.584 1.00 89.75 197 VAL A C 1
ATOM 1550 O O . VAL A 1 197 ? 13.442 -2.682 -3.416 1.00 89.75 197 VAL A O 1
ATOM 1553 N N . GLY A 1 198 ? 14.403 -1.849 -5.269 1.00 89.75 198 GLY A N 1
ATOM 1554 C CA . GLY A 1 198 ? 14.760 -0.546 -4.717 1.00 89.75 198 GLY A CA 1
ATOM 1555 C C . GLY A 1 198 ? 13.556 0.210 -4.165 1.00 89.75 198 GLY A C 1
ATOM 1556 O O . GLY A 1 198 ? 13.613 0.720 -3.049 1.00 89.75 198 GLY A O 1
ATOM 1557 N N . GLN A 1 199 ? 12.428 0.201 -4.878 1.00 91.19 199 GLN A N 1
ATOM 1558 C CA . GLN A 1 199 ? 11.174 0.793 -4.418 1.00 91.19 199 GLN A CA 1
ATOM 1559 C C . GLN A 1 199 ? 10.666 0.134 -3.131 1.00 91.19 199 GLN A C 1
ATOM 1561 O O . GLN A 1 199 ? 10.238 0.844 -2.218 1.00 91.19 199 GLN A O 1
ATOM 1566 N N . GLN A 1 200 ? 10.684 -1.202 -3.041 1.00 88.25 200 GLN A N 1
ATOM 1567 C CA . GLN A 1 200 ? 10.219 -1.905 -1.841 1.00 88.25 200 GLN A CA 1
ATOM 1568 C C . GLN A 1 200 ? 11.084 -1.558 -0.630 1.00 88.25 200 GLN A C 1
ATOM 1570 O O . GLN A 1 200 ? 10.549 -1.203 0.420 1.00 88.25 200 GLN A O 1
ATOM 1575 N N . ILE A 1 201 ? 12.408 -1.588 -0.795 1.00 89.62 201 ILE A N 1
ATOM 1576 C CA . ILE A 1 201 ? 13.361 -1.244 0.264 1.00 89.62 201 ILE A CA 1
ATOM 1577 C C . ILE A 1 201 ? 13.188 0.219 0.684 1.00 89.62 201 ILE A C 1
ATOM 1579 O O . ILE A 1 201 ? 13.024 0.497 1.871 1.00 89.62 201 ILE A O 1
ATOM 1583 N N . ALA A 1 202 ? 13.153 1.149 -0.273 1.00 90.50 202 ALA A N 1
ATOM 1584 C CA . ALA A 1 202 ? 12.986 2.574 0.001 1.00 90.50 202 ALA A CA 1
ATOM 1585 C C . ALA A 1 202 ? 11.675 2.853 0.747 1.00 90.50 202 ALA A C 1
ATOM 1587 O O . ALA A 1 202 ? 11.674 3.539 1.769 1.00 90.50 202 ALA A O 1
ATOM 1588 N N . THR A 1 203 ? 10.568 2.264 0.289 1.00 86.81 203 THR A N 1
ATOM 1589 C CA . THR A 1 203 ? 9.254 2.431 0.924 1.00 86.81 203 THR A CA 1
ATOM 1590 C C . THR A 1 203 ? 9.241 1.839 2.331 1.00 86.81 203 THR A C 1
ATOM 1592 O O . THR A 1 203 ? 8.727 2.474 3.254 1.00 86.81 203 THR A O 1
ATOM 1595 N N . ALA A 1 204 ? 9.817 0.648 2.520 1.00 87.00 204 ALA A N 1
ATOM 1596 C CA . ALA A 1 204 ? 9.873 -0.023 3.813 1.00 87.00 204 ALA A CA 1
ATOM 1597 C C . ALA A 1 204 ? 10.716 0.761 4.826 1.00 87.00 204 ALA A C 1
ATOM 1599 O O . ALA A 1 204 ? 10.253 1.004 5.943 1.00 87.00 204 ALA A O 1
ATOM 1600 N N . ILE A 1 205 ? 11.914 1.203 4.433 1.00 91.94 205 ILE A N 1
ATOM 1601 C CA . ILE A 1 205 ? 12.812 1.987 5.289 1.00 91.94 205 ILE A CA 1
ATOM 1602 C C . ILE A 1 205 ? 12.164 3.322 5.640 1.00 91.94 205 ILE A C 1
ATOM 1604 O O . ILE A 1 205 ? 12.063 3.650 6.820 1.00 91.94 205 ILE A O 1
ATOM 1608 N N . LEU A 1 206 ? 11.675 4.070 4.647 1.00 90.62 206 LEU A N 1
ATOM 1609 C CA . LEU A 1 206 ? 11.111 5.397 4.875 1.00 90.62 206 LEU A CA 1
ATOM 1610 C C . LEU A 1 206 ? 9.854 5.332 5.748 1.00 90.62 206 LEU A C 1
ATOM 1612 O O . LEU A 1 206 ? 9.726 6.096 6.702 1.00 90.62 206 LEU A O 1
ATOM 1616 N N . SER A 1 207 ? 8.954 4.384 5.476 1.00 87.56 207 SER A N 1
ATOM 1617 C CA . SER A 1 207 ? 7.736 4.207 6.277 1.00 87.56 207 SER A CA 1
ATOM 1618 C C . SER A 1 207 ? 8.059 3.778 7.708 1.00 87.56 207 SER A C 1
ATOM 1620 O O . SER A 1 207 ? 7.441 4.274 8.649 1.00 87.56 207 SER A O 1
ATOM 1622 N N . SER A 1 208 ? 9.047 2.897 7.890 1.00 86.25 208 SER A N 1
ATOM 1623 C CA . SER A 1 208 ? 9.480 2.455 9.220 1.00 86.25 208 SER A CA 1
ATOM 1624 C C . SER A 1 208 ? 10.152 3.587 9.994 1.00 86.25 208 SER A C 1
ATOM 1626 O O . SER A 1 208 ? 9.842 3.789 11.165 1.00 86.25 208 SER A O 1
ATOM 1628 N N . ALA A 1 209 ? 11.017 4.366 9.341 1.00 90.56 209 ALA A N 1
ATOM 1629 C CA . ALA A 1 209 ? 11.686 5.516 9.938 1.00 90.56 209 ALA A CA 1
ATOM 1630 C C . ALA A 1 209 ? 10.680 6.598 10.350 1.00 90.56 209 ALA A C 1
ATOM 1632 O O . ALA A 1 209 ? 10.725 7.071 11.483 1.00 90.56 209 ALA A O 1
ATOM 1633 N N . LEU A 1 210 ? 9.729 6.940 9.474 1.00 88.88 210 LEU A N 1
ATOM 1634 C CA . LEU A 1 210 ? 8.667 7.901 9.779 1.00 88.88 210 LEU A CA 1
ATOM 1635 C C . LEU A 1 210 ? 7.736 7.393 10.884 1.00 88.88 210 LEU A C 1
ATOM 1637 O O . LEU A 1 210 ? 7.394 8.152 11.787 1.00 88.88 210 LEU A O 1
ATOM 1641 N N . GLY A 1 211 ? 7.359 6.112 10.853 1.00 83.81 211 GLY A N 1
ATOM 1642 C CA . GLY A 1 211 ? 6.541 5.494 11.897 1.00 83.81 211 GLY A CA 1
ATOM 1643 C C . GLY A 1 211 ? 7.239 5.505 13.257 1.00 83.81 211 GLY A C 1
ATOM 1644 O O . GLY A 1 211 ? 6.644 5.903 14.257 1.00 83.81 211 GLY A O 1
ATOM 1645 N N . PHE A 1 212 ? 8.521 5.139 13.295 1.00 83.75 212 PHE A N 1
ATOM 1646 C CA . PHE A 1 212 ? 9.326 5.182 14.512 1.00 83.75 212 PHE A CA 1
ATOM 1647 C C . PHE A 1 212 ? 9.526 6.616 15.016 1.00 83.75 212 PHE A C 1
ATOM 1649 O O . PHE A 1 212 ? 9.317 6.882 16.199 1.00 83.75 212 PHE A O 1
ATOM 1656 N N . ALA A 1 213 ? 9.850 7.559 14.127 1.00 87.50 213 ALA A N 1
ATOM 1657 C CA . ALA A 1 213 ? 9.968 8.973 14.467 1.00 87.50 213 ALA A CA 1
ATOM 1658 C C . ALA A 1 213 ? 8.657 9.519 15.050 1.00 87.50 213 ALA A C 1
ATOM 1660 O O . ALA A 1 213 ? 8.679 10.187 16.080 1.00 87.50 213 ALA A O 1
ATOM 1661 N N . ALA A 1 214 ? 7.510 9.178 14.457 1.00 84.25 214 ALA A N 1
ATOM 1662 C CA . ALA A 1 214 ? 6.202 9.560 14.977 1.00 84.25 214 ALA A CA 1
ATOM 1663 C C . ALA A 1 214 ? 5.950 8.981 16.378 1.00 84.25 214 ALA A C 1
ATOM 1665 O O . ALA A 1 214 ? 5.490 9.709 17.254 1.00 84.25 214 ALA A O 1
ATOM 1666 N N . LEU A 1 215 ? 6.296 7.712 16.628 1.00 76.44 215 LEU A N 1
ATOM 1667 C CA . LEU A 1 215 ? 6.183 7.113 17.963 1.00 76.44 215 LEU A CA 1
ATOM 1668 C C . LEU A 1 215 ? 7.052 7.849 18.992 1.00 76.44 215 LEU A C 1
ATOM 1670 O O . LEU A 1 215 ? 6.568 8.189 20.072 1.00 76.44 215 LEU A O 1
ATOM 1674 N N . VAL A 1 216 ? 8.311 8.138 18.656 1.00 81.50 216 VAL A N 1
ATOM 1675 C CA . VAL A 1 216 ? 9.235 8.864 19.541 1.00 81.50 216 VAL A CA 1
ATOM 1676 C C . VAL A 1 216 ? 8.734 10.284 19.821 1.00 81.50 216 VAL A C 1
ATOM 1678 O O . VAL A 1 216 ? 8.748 10.720 20.973 1.00 81.50 216 VAL A O 1
ATOM 1681 N N . LEU A 1 217 ? 8.251 10.994 18.798 1.00 82.81 217 LEU A N 1
ATOM 1682 C CA . LEU A 1 217 ? 7.773 12.373 18.921 1.00 82.81 217 LEU A CA 1
ATOM 1683 C C . LEU A 1 217 ? 6.444 12.479 19.680 1.00 82.81 217 LEU A C 1
ATOM 1685 O O . LEU A 1 217 ? 6.320 13.333 20.555 1.00 82.81 217 LEU A O 1
ATOM 1689 N N . ILE A 1 218 ? 5.464 11.620 19.376 1.00 73.88 218 ILE A N 1
ATOM 1690 C CA . ILE A 1 218 ? 4.127 11.656 19.993 1.00 73.88 218 ILE A CA 1
ATOM 1691 C C . ILE A 1 218 ? 4.199 11.222 21.452 1.00 73.88 218 ILE A C 1
ATOM 1693 O O . ILE A 1 218 ? 3.623 11.873 22.323 1.00 73.88 218 ILE A O 1
ATOM 1697 N N . PHE A 1 219 ? 4.905 10.127 21.734 1.00 67.00 219 PHE A N 1
ATOM 1698 C CA . PHE A 1 219 ? 4.932 9.585 23.084 1.00 67.00 219 PHE A CA 1
ATOM 1699 C C . PHE A 1 219 ? 6.053 10.150 23.957 1.00 67.00 219 PHE A C 1
ATOM 1701 O O . PHE A 1 219 ? 6.012 9.946 25.169 1.00 67.00 219 PHE A O 1
ATOM 1708 N N . ARG A 1 220 ? 7.037 10.865 23.383 1.00 66.00 220 ARG A N 1
ATOM 1709 C CA . ARG A 1 220 ? 8.167 11.478 24.112 1.00 66.00 220 ARG A CA 1
ATOM 1710 C C . ARG A 1 220 ? 8.794 10.532 25.149 1.00 66.00 220 ARG A C 1
ATOM 1712 O O . ARG A 1 220 ? 9.253 10.987 26.196 1.00 66.00 220 ARG A O 1
ATOM 1719 N N . PHE A 1 221 ? 8.820 9.222 24.882 1.00 54.50 221 PHE A N 1
ATOM 1720 C CA . PHE A 1 221 ? 9.380 8.249 25.816 1.00 54.50 221 PHE A CA 1
ATOM 1721 C C . PHE A 1 221 ? 10.888 8.470 25.910 1.00 54.50 221 PHE A C 1
ATOM 1723 O O . PHE A 1 221 ? 11.653 8.017 25.064 1.00 54.50 221 PHE A O 1
ATOM 1730 N N . LYS A 1 222 ? 11.323 9.163 26.965 1.00 52.97 222 LYS A N 1
ATOM 1731 C CA . LYS A 1 222 ? 12.746 9.297 27.294 1.00 52.97 222 LYS A CA 1
ATOM 1732 C C . LYS A 1 222 ? 13.333 7.985 27.838 1.00 52.97 222 LYS A C 1
ATOM 1734 O O . LYS A 1 222 ? 14.547 7.878 27.956 1.00 52.97 222 LYS A O 1
ATOM 1739 N N . SER A 1 223 ? 12.501 6.984 28.165 1.00 55.03 223 SER A N 1
ATOM 1740 C CA . SER A 1 223 ? 12.946 5.675 28.658 1.00 55.03 223 SER A CA 1
ATOM 1741 C C . SER A 1 223 ? 11.921 4.556 28.426 1.00 55.03 223 SER A C 1
ATOM 1743 O O . SER A 1 223 ? 10.737 4.699 28.730 1.00 55.03 223 SER A O 1
ATOM 1745 N N . PHE A 1 224 ? 12.407 3.389 27.986 1.00 52.75 224 PHE A N 1
ATOM 1746 C CA . PHE A 1 224 ? 11.652 2.130 27.844 1.00 52.75 224 PHE A CA 1
ATOM 1747 C C . PHE A 1 224 ? 10.972 1.684 29.157 1.00 52.75 224 PHE A C 1
ATOM 1749 O O . PHE A 1 224 ? 9.964 0.978 29.156 1.00 52.75 224 PHE A O 1
ATOM 1756 N N . ARG A 1 225 ? 11.505 2.131 30.301 1.00 57.41 225 ARG A N 1
ATOM 1757 C CA . ARG A 1 225 ? 11.001 1.816 31.643 1.00 57.41 225 ARG A CA 1
ATOM 1758 C C . ARG A 1 225 ? 9.647 2.477 31.924 1.00 57.41 225 ARG A C 1
ATOM 1760 O O . ARG A 1 225 ? 8.796 1.866 32.565 1.00 57.41 225 ARG A O 1
ATOM 1767 N N . GLU A 1 226 ? 9.426 3.676 31.388 1.00 63.09 226 GLU A N 1
ATOM 1768 C CA . GLU A 1 226 ? 8.187 4.441 31.570 1.00 63.09 226 GLU A CA 1
ATOM 1769 C C . GLU A 1 226 ? 7.011 3.802 30.809 1.00 63.09 226 GLU A C 1
ATOM 1771 O O . GLU A 1 226 ? 5.890 3.755 31.314 1.00 63.09 226 GLU A O 1
ATOM 1776 N N . VAL A 1 227 ? 7.284 3.204 29.643 1.00 60.09 227 VAL A N 1
ATOM 1777 C CA . VAL A 1 227 ? 6.310 2.425 28.854 1.00 60.09 227 VAL A CA 1
ATOM 1778 C C . VAL A 1 227 ? 5.803 1.222 29.649 1.00 60.09 227 VAL A C 1
ATOM 1780 O O . VAL A 1 227 ? 4.597 0.991 29.746 1.00 60.09 227 VAL A O 1
ATOM 1783 N N . ILE A 1 228 ? 6.723 0.464 30.257 1.00 64.50 228 ILE A N 1
ATOM 1784 C CA . ILE A 1 228 ? 6.381 -0.716 31.063 1.00 64.50 228 ILE A CA 1
ATOM 1785 C C . ILE A 1 228 ? 5.596 -0.306 32.312 1.00 64.50 228 ILE A C 1
ATOM 1787 O O . ILE A 1 228 ? 4.684 -1.023 32.721 1.00 64.50 228 ILE A O 1
ATOM 1791 N N . GLN A 1 229 ? 5.920 0.840 32.910 1.00 68.38 229 GLN A N 1
ATOM 1792 C CA . GLN A 1 229 ? 5.253 1.333 34.111 1.00 68.38 229 GLN A CA 1
ATOM 1793 C C . GLN A 1 229 ? 3.817 1.790 33.822 1.00 68.38 229 GLN A C 1
ATOM 1795 O O . GLN A 1 229 ? 2.891 1.278 34.450 1.00 68.38 229 GLN A O 1
ATOM 1800 N N . ARG A 1 230 ? 3.602 2.609 32.784 1.00 65.56 230 ARG A N 1
ATOM 1801 C CA . ARG A 1 230 ? 2.249 3.010 32.351 1.00 65.56 230 ARG A CA 1
ATOM 1802 C C . ARG A 1 230 ? 1.416 1.819 31.867 1.00 65.56 230 ARG A C 1
ATOM 1804 O O . ARG A 1 230 ? 0.232 1.721 32.173 1.00 65.56 230 ARG A O 1
ATOM 1811 N N . GLY A 1 231 ? 2.039 0.857 31.180 1.00 65.94 231 GLY A N 1
ATOM 1812 C CA . GLY A 1 231 ? 1.381 -0.392 30.780 1.00 65.94 231 GLY A CA 1
ATOM 1813 C C . GLY A 1 231 ? 0.995 -1.299 31.960 1.00 65.94 231 GLY A C 1
ATOM 1814 O O . GLY A 1 231 ? 0.021 -2.049 31.871 1.00 65.94 231 GLY A O 1
ATOM 1815 N N . LYS A 1 232 ? 1.731 -1.244 33.080 1.00 69.44 232 LYS A N 1
ATOM 1816 C CA . LYS A 1 232 ? 1.379 -1.938 34.333 1.00 69.44 232 LYS A CA 1
ATOM 1817 C C . LYS A 1 232 ? 0.267 -1.216 35.096 1.00 69.44 232 LYS A C 1
ATOM 1819 O O . LYS A 1 232 ? -0.605 -1.882 35.645 1.00 69.44 232 LYS A O 1
ATOM 1824 N N . GLU A 1 233 ? 0.272 0.114 35.106 1.00 66.75 233 GLU A N 1
ATOM 1825 C CA . GLU A 1 233 ? -0.778 0.934 35.725 1.00 66.75 233 GLU A CA 1
ATOM 1826 C C . GLU A 1 233 ? -2.132 0.745 35.029 1.00 66.75 233 GLU A C 1
ATOM 1828 O O . GLU A 1 233 ? -3.140 0.560 35.706 1.00 66.75 233 GLU A O 1
ATOM 1833 N N . HIS A 1 234 ? -2.153 0.672 33.694 1.00 59.97 234 HIS A N 1
ATOM 1834 C CA . HIS A 1 234 ? -3.386 0.442 32.934 1.00 59.97 234 HIS A CA 1
ATOM 1835 C C . HIS A 1 234 ? -3.959 -0.968 33.147 1.00 59.97 234 HIS A C 1
ATOM 1837 O O . HIS A 1 234 ? -5.149 -1.113 33.411 1.00 59.97 234 HIS A O 1
ATOM 1843 N N . ARG A 1 235 ? -3.105 -2.007 33.155 1.00 65.19 235 ARG A N 1
ATOM 1844 C CA . ARG A 1 235 ? -3.526 -3.379 33.510 1.00 65.19 235 ARG A CA 1
ATOM 1845 C C . ARG A 1 235 ? -4.071 -3.476 34.933 1.00 65.19 235 ARG A C 1
ATOM 1847 O O . ARG A 1 235 ? -5.002 -4.236 35.174 1.00 65.19 235 ARG A O 1
ATOM 1854 N N . ARG A 1 236 ? -3.504 -2.715 35.875 1.00 64.38 236 ARG A N 1
ATOM 1855 C CA . ARG A 1 236 ? -4.041 -2.619 37.238 1.00 64.38 236 ARG A CA 1
ATOM 1856 C C . ARG A 1 236 ? -5.415 -1.961 37.248 1.00 64.38 236 ARG A C 1
ATOM 1858 O O . ARG A 1 236 ? -6.302 -2.499 37.885 1.00 64.38 236 ARG A O 1
ATOM 1865 N N . GLN A 1 237 ? -5.614 -0.862 36.525 1.00 60.19 237 GLN A N 1
ATOM 1866 C CA . GLN A 1 237 ? -6.917 -0.190 36.447 1.00 60.19 237 GLN A CA 1
ATOM 1867 C C . GLN A 1 237 ? -8.002 -1.069 35.808 1.00 60.19 237 GLN A C 1
ATOM 1869 O O . GLN A 1 237 ? -9.122 -1.090 36.309 1.00 60.19 237 GLN A O 1
ATOM 1874 N N . GLU A 1 238 ? -7.675 -1.835 34.762 1.00 58.19 238 GLU A N 1
ATOM 1875 C CA . GLU A 1 238 ? -8.600 -2.813 34.168 1.00 58.19 238 GLU A CA 1
ATOM 1876 C C . GLU A 1 238 ? -8.935 -3.957 35.139 1.00 58.19 238 GLU A C 1
ATOM 1878 O O . GLU A 1 238 ? -10.100 -4.330 35.262 1.00 58.19 238 GLU A O 1
ATOM 1883 N N . ALA A 1 239 ? -7.947 -4.466 35.884 1.00 62.19 239 ALA A N 1
ATOM 1884 C CA . ALA A 1 239 ? -8.173 -5.485 36.909 1.00 62.19 239 ALA A CA 1
ATOM 1885 C C . ALA A 1 239 ? -9.040 -4.963 38.070 1.00 62.19 239 ALA A C 1
ATOM 1887 O O . ALA A 1 239 ? -9.929 -5.671 38.537 1.00 62.19 239 ALA A O 1
ATOM 1888 N N . THR A 1 240 ? -8.838 -3.715 38.507 1.00 58.56 240 THR A N 1
ATOM 1889 C CA . THR A 1 240 ? -9.660 -3.093 39.556 1.00 58.56 240 THR A CA 1
ATOM 1890 C C . THR A 1 240 ? -11.079 -2.792 39.064 1.00 58.56 240 THR A C 1
ATOM 1892 O O . THR A 1 240 ? -12.034 -2.988 39.806 1.00 58.56 240 THR A O 1
ATOM 1895 N N . ALA A 1 241 ? -11.249 -2.361 37.809 1.00 55.75 241 ALA A N 1
ATOM 1896 C CA . ALA A 1 241 ? -12.567 -2.126 37.215 1.00 55.75 241 ALA A CA 1
ATOM 1897 C C . ALA A 1 241 ? -13.369 -3.429 37.022 1.00 55.75 241 ALA A C 1
ATOM 1899 O O . ALA A 1 241 ? -14.581 -3.437 37.241 1.00 55.75 241 ALA A O 1
ATOM 1900 N N . GLY A 1 242 ? -12.693 -4.530 36.673 1.00 53.09 242 GLY A N 1
ATOM 1901 C CA . GLY A 1 242 ? -13.283 -5.872 36.644 1.00 53.09 242 GLY A CA 1
ATOM 1902 C C . GLY A 1 242 ? -13.661 -6.388 38.038 1.00 53.09 242 GLY A C 1
ATOM 1903 O O . GLY A 1 242 ? -14.747 -6.918 38.224 1.00 53.09 242 GLY A O 1
ATOM 1904 N N . ALA A 1 243 ? -12.826 -6.148 39.053 1.00 55.47 243 ALA A N 1
ATOM 1905 C CA . ALA A 1 243 ? -13.114 -6.568 40.428 1.00 55.47 243 ALA A CA 1
ATOM 1906 C C . ALA A 1 243 ? -14.327 -5.847 41.050 1.00 55.47 243 ALA A C 1
ATOM 1908 O O . ALA A 1 243 ? -15.053 -6.431 41.848 1.00 55.47 243 ALA A O 1
ATOM 1909 N N . ILE A 1 244 ? -14.584 -4.590 40.670 1.00 53.16 244 ILE A N 1
ATOM 1910 C CA . ILE A 1 244 ? -15.753 -3.828 41.147 1.00 53.16 244 ILE A CA 1
ATOM 1911 C C . ILE A 1 244 ? -17.062 -4.355 40.531 1.00 53.16 244 ILE A C 1
ATOM 1913 O O . ILE A 1 244 ? -18.120 -4.229 41.144 1.00 53.16 244 ILE A O 1
ATOM 1917 N N . THR A 1 245 ? -17.011 -4.975 39.347 1.00 52.66 245 THR A N 1
ATOM 1918 C CA . THR A 1 245 ? -18.202 -5.504 38.659 1.00 52.66 245 THR A CA 1
ATOM 1919 C C . THR A 1 245 ? -18.634 -6.898 39.131 1.00 52.66 245 THR A C 1
ATOM 1921 O O . THR A 1 245 ? -19.782 -7.262 38.896 1.00 52.66 245 THR A O 1
ATOM 1924 N N . ASP A 1 246 ? -17.778 -7.620 39.862 1.00 47.75 246 ASP A N 1
ATOM 1925 C CA . ASP A 1 246 ? -18.032 -8.982 40.367 1.00 47.75 246 ASP A CA 1
ATOM 1926 C C . ASP A 1 246 ? -18.433 -9.040 41.856 1.00 47.75 246 ASP A C 1
ATOM 1928 O O . ASP A 1 246 ? -18.480 -10.121 42.440 1.00 47.75 246 ASP A O 1
ATOM 1932 N N . THR A 1 247 ? -18.750 -7.909 42.501 1.00 47.19 247 THR A N 1
ATOM 1933 C CA . THR A 1 247 ? -19.254 -7.938 43.888 1.00 47.19 247 THR A CA 1
ATOM 1934 C C . THR A 1 247 ? -20.729 -8.360 43.870 1.00 47.19 247 THR A C 1
ATOM 1936 O O . THR A 1 247 ? -21.561 -7.579 43.399 1.00 47.19 247 THR A O 1
ATOM 1939 N N . PRO A 1 248 ? -21.113 -9.556 44.363 1.00 44.28 248 PRO A N 1
ATOM 1940 C CA . PRO A 1 248 ? -22.517 -9.916 44.469 1.00 44.28 248 PRO A CA 1
ATOM 1941 C C . PRO A 1 248 ? -23.132 -9.012 45.536 1.00 44.28 248 PRO A C 1
ATOM 1943 O O . PRO A 1 248 ? -22.619 -8.934 46.654 1.00 44.28 248 PRO A O 1
ATOM 1946 N N . LEU A 1 249 ? -24.224 -8.329 45.195 1.00 50.19 249 LEU A N 1
ATOM 1947 C CA . LEU A 1 249 ? -25.084 -7.690 46.183 1.00 50.19 249 LEU A CA 1
ATOM 1948 C C . LEU A 1 249 ? -25.621 -8.792 47.105 1.00 50.19 249 LEU A C 1
ATOM 1950 O O . LEU A 1 249 ? -26.558 -9.501 46.749 1.00 50.19 249 LEU A O 1
ATOM 1954 N N . GLN A 1 250 ? -24.980 -8.973 48.260 1.00 45.84 250 GLN A N 1
ATOM 1955 C CA . GLN A 1 250 ? -25.568 -9.705 49.371 1.00 45.84 250 GLN A CA 1
ATOM 1956 C C . GLN A 1 250 ? -26.650 -8.812 49.980 1.00 45.84 250 GLN A C 1
ATOM 1958 O O . GLN A 1 250 ? -26.352 -7.851 50.689 1.00 45.84 250 GLN A O 1
ATOM 1963 N N . THR A 1 251 ? -27.897 -9.132 49.65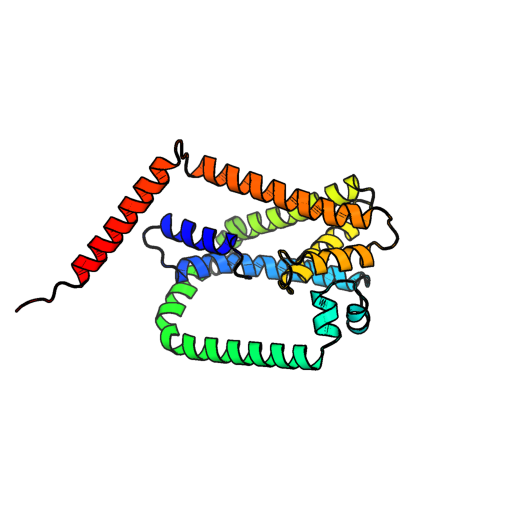3 1.00 42.84 251 THR A N 1
ATOM 1964 C CA . THR A 1 251 ? -29.092 -8.787 50.430 1.00 42.84 251 THR A CA 1
ATOM 1965 C C . THR A 1 251 ? -29.859 -10.062 50.694 1.00 42.84 251 THR A C 1
ATOM 1967 O O . THR A 1 251 ? -30.084 -10.785 49.694 1.00 42.84 251 THR A O 1
#

Sequence (251 aa):
FPLGGGNIAQLFLTRVSIPPSSYPTVASALSTGVIFDWFMGLLVMCFAFTQGVFPKPPDFSKLPAFDISFFAANMRFTLFLLTVLAIAFLIAFAFLSARVRAFWQRVKQGLAILRDRRRYRNQMASWQLMSWIARFFSYWALLEAFHIGGSVRNALLVLAVQVVASVFPFTPGGAGVQQALLLTIFAHNPDVASFSVGQQIATAILSSALGFAALVLIFRFKSFREVIQRGKEHRRQEATAGAITDTPLQT

Foldseek 3Di:
DPPDVVVVVVLVVVCVVDPVADSLLSVLLVVVLVVLVVVVLVVLLVLLVVVVLFDDLQCQLVFQQCQSVVCSVPVVVVVVVVVVVVVVVVVVVVVVVVVVPVSVVSSCVSCVCVVPVVSCVPPRVVVSVVVVVVQLVVQLVLCVVLVLHRDSSVSSQLSNQQSVLVVRPPDPSSLSSSLRSQCRSSVVDPSSNVSSVVVVVVCVVVVVVVVVVCCCVVVVPPDPVVVVVVVVVVVVVVVVVVVVVPDPPDD